Protein AF-A0A9Q1ACT8-F1 (afdb_monomer)

Mean predicted aligned error: 9.61 Å

Organism: Salix purpurea (NCBI:txid77065)

Solvent-accessible surface area (backbone atoms only — not comparable to full-atom values): 14041 Å² total; per-residue (Å²): 112,49,64,46,59,92,48,24,38,39,34,33,48,50,16,24,53,51,47,36,39,78,68,68,36,36,50,75,64,57,45,53,49,48,68,73,66,44,84,37,56,53,97,71,71,53,73,69,36,51,49,50,54,50,45,39,54,74,71,48,47,59,91,54,23,50,77,31,62,88,46,71,52,65,54,96,80,59,81,87,62,88,78,74,58,68,50,83,54,93,94,50,99,63,76,52,73,57,72,78,81,78,77,64,69,50,53,64,62,54,47,37,58,48,62,58,32,71,68,50,22,56,76,69,68,43,69,81,85,60,66,96,66,80,64,60,96,62,56,68,69,57,59,78,66,65,81,90,74,78,60,53,51,60,67,58,54,52,53,41,49,75,71,67,42,76,43,39,42,33,22,45,69,49,25,58,73,46,14,45,51,8,54,55,50,40,58,55,74,68,69,63,58,71,68,37,74,77,42,73,45,71,59,98,85,46,74,29,42,32,36,29,36,41,105,33,43,40,39,41,38,42,74,78,76,87,74,89,72,84,73,78,74,83,120

Foldseek 3Di:
DAELDDFAQQLQQLLLLVLCVVVQQDDPVLSVQLVVQFPSLDPDTPPSNVVSVVCSVVPRNPQADQQFRPDGADDPPPPDDQPQDFDDDVPDPDGDRDRPPDDDNCVQVVVQVQCQDPVNCVVVVHCPVPDVDGDHLDDPVCLVPPDDDDNGCLVVVVVCVVVVAADEYEYACRRSNRHPSSVVRSVVVNVFAFPADWDWDDDPRDTWIWTHGPPRYIYTYDPDDDPDPPPPDSD

Nearest PDB structures (foldseek):
  1bcs-assembly1_B  TM=9.634E-01  e=1.748E-13  Triticum aestivum
  1gxs-assembly1_D  TM=9.275E-01  e=1.037E-11  Sorghum bicolor
  4mws-assembly1_B  TM=7.700E-01  e=1.099E-10  Homo sapiens
  4ci9-assembly1_A-2  TM=7.605E-01  e=1.418E-10  Homo sapiens
  7kdv-assembly1_B  TM=7.314E-01  e=1.611E-10  Mus musculus

Secondary structure (DSSP, 8-state):
-EES---BHHHHHHHHHHHHHHTTSS-HHHHHHHHHH--SSSSS--HHHHHHHHHIIIIIS-S--TT-TTSPP--TT-SS------B--TT-SS-B-----S--TTHHHHHHHHHT-HHHHHHTT--TT--SS---SS-HHHHHH-----SBSHHHHHHHHHTT--EEEEEETT-SSS-HHHHHHHHHTT-PPEEEEEEEEEETTEEEEEEEESTTEEEEEE-------------

InterPro domains:
  IPR001563 Peptidase S10, serine carboxypeptidase [PF00450] (1-216)
  IPR001563 Peptidase S10, serine carboxypeptidase [PTHR11802] (1-205)
  IPR029058 Alpha/Beta hydrolase fold [G3DSA:3.40.50.1820] (1-86)
  IPR029058 Alpha/Beta hydrolase fold [SSF53474] (1-215)

Radius of gyration: 20.41 Å; Cα contacts (8 Å, |Δi|>4): 299; chains: 1; bounding box: 49×51×54 Å

pLDDT: mean 79.64, std 19.56, range [28.95, 98.44]

Structure (mmCIF, N/CA/C/O backbone):
data_AF-A0A9Q1ACT8-F1
#
_entry.id   AF-A0A9Q1ACT8-F1
#
loop_
_atom_site.group_PDB
_atom_site.id
_atom_site.type_symbol
_atom_site.label_atom_id
_atom_site.label_alt_id
_atom_site.label_comp_id
_atom_site.label_asym_id
_atom_site.label_entity_id
_atom_site.label_seq_id
_atom_site.pdbx_PDB_ins_code
_atom_site.Cartn_x
_atom_site.Cartn_y
_atom_site.Cartn_z
_atom_site.occupancy
_atom_site.B_iso_or_equiv
_atom_site.auth_seq_id
_atom_site.auth_comp_id
_atom_site.auth_asym_id
_atom_site.auth_atom_id
_atom_site.pdbx_PDB_model_num
ATOM 1 N N . MET A 1 1 ? -11.425 -2.885 -10.092 1.00 85.62 1 MET A N 1
ATOM 2 C CA . MET A 1 1 ? -10.909 -3.718 -8.983 1.00 85.62 1 MET A CA 1
ATOM 3 C C . MET A 1 1 ? -9.613 -3.089 -8.514 1.00 85.62 1 MET A C 1
ATOM 5 O O . MET A 1 1 ? -8.920 -2.547 -9.366 1.00 85.62 1 MET A O 1
ATOM 9 N N . VAL A 1 2 ? -9.302 -3.155 -7.226 1.00 89.31 2 VAL A N 1
ATOM 10 C CA . VAL A 1 2 ? -8.127 -2.519 -6.604 1.00 89.31 2 VAL A CA 1
ATOM 11 C C . VAL A 1 2 ? -7.566 -3.446 -5.530 1.00 89.31 2 VAL A C 1
ATOM 13 O O . VAL A 1 2 ? -8.344 -4.081 -4.818 1.00 89.31 2 VAL A O 1
ATOM 16 N N . GLY A 1 3 ? -6.241 -3.565 -5.473 1.00 87.44 3 GLY A N 1
ATOM 17 C CA . GLY A 1 3 ? -5.525 -4.499 -4.607 1.00 87.44 3 GLY A CA 1
ATOM 18 C C . GLY A 1 3 ? -4.460 -3.772 -3.803 1.00 87.44 3 GLY A C 1
ATOM 19 O O . GLY A 1 3 ? -3.695 -3.057 -4.431 1.00 87.44 3 GLY A O 1
ATOM 20 N N . ASN A 1 4 ? -4.425 -3.943 -2.476 1.00 85.56 4 ASN A N 1
ATOM 21 C CA . ASN A 1 4 ? -3.427 -3.316 -1.587 1.00 85.56 4 ASN A CA 1
ATOM 22 C C . ASN A 1 4 ? -3.254 -1.803 -1.839 1.00 85.56 4 ASN A C 1
ATOM 24 O O . ASN A 1 4 ? -2.151 -1.281 -1.811 1.00 85.56 4 ASN A O 1
ATOM 28 N N . ALA A 1 5 ? -4.356 -1.106 -2.129 1.00 88.00 5 ALA A N 1
ATOM 29 C CA . ALA A 1 5 ? -4.314 0.285 -2.563 1.00 88.00 5 ALA A CA 1
ATOM 30 C C . ALA A 1 5 ? -4.472 1.254 -1.386 1.00 88.00 5 ALA A C 1
ATOM 32 O O . ALA A 1 5 ? -5.375 1.078 -0.556 1.00 88.00 5 ALA A O 1
ATOM 33 N N . VAL A 1 6 ? -3.666 2.318 -1.384 1.00 91.12 6 VAL A N 1
ATOM 34 C CA . VAL A 1 6 ? -3.879 3.494 -0.528 1.00 91.12 6 VAL A CA 1
ATOM 35 C C . VAL A 1 6 ? -5.267 4.072 -0.829 1.00 91.12 6 VAL A C 1
ATOM 37 O O . VAL A 1 6 ? -5.652 4.284 -1.979 1.00 91.12 6 VAL A O 1
ATOM 40 N N . THR A 1 7 ? -6.070 4.235 0.215 1.00 91.44 7 THR A N 1
ATOM 41 C CA . THR A 1 7 ? -7.491 4.584 0.177 1.00 91.44 7 THR A CA 1
ATOM 42 C C . THR A 1 7 ? -7.813 5.823 1.018 1.00 91.44 7 THR A C 1
ATOM 44 O O . THR A 1 7 ? -8.657 6.630 0.623 1.00 91.44 7 THR A O 1
ATOM 47 N N . ASP A 1 8 ? -7.204 5.955 2.193 1.00 93.88 8 ASP A N 1
ATOM 48 C CA . ASP A 1 8 ? -7.423 7.047 3.139 1.00 93.88 8 ASP A CA 1
ATOM 49 C C . ASP A 1 8 ? -6.220 7.175 4.073 1.00 93.88 8 ASP A C 1
ATOM 51 O O . ASP A 1 8 ? -5.938 6.252 4.835 1.00 93.88 8 ASP A O 1
ATOM 55 N N . ASN A 1 9 ? -5.555 8.331 4.062 1.00 91.25 9 ASN A N 1
ATOM 56 C CA . ASN A 1 9 ? -4.296 8.530 4.784 1.00 91.25 9 ASN A CA 1
ATOM 57 C C . ASN A 1 9 ? -4.391 8.115 6.257 1.00 91.25 9 ASN A C 1
ATOM 59 O O . ASN A 1 9 ? -3.535 7.386 6.752 1.00 91.25 9 ASN A O 1
ATOM 63 N N . TYR A 1 10 ? -5.451 8.533 6.956 1.00 95.12 10 TYR A N 1
ATOM 64 C CA . TYR A 1 10 ? -5.579 8.270 8.387 1.00 95.12 10 TYR A CA 1
ATOM 65 C C . TYR A 1 10 ? -5.715 6.781 8.679 1.00 95.12 10 TYR A C 1
ATOM 67 O O . TYR A 1 10 ? -5.013 6.234 9.532 1.00 95.12 10 TYR A O 1
ATOM 75 N N . TYR A 1 11 ? -6.639 6.121 7.986 1.00 95.88 11 TYR A N 1
ATOM 76 C CA . TYR A 1 11 ? -6.919 4.711 8.229 1.00 95.88 11 TYR A CA 1
ATOM 77 C C . TYR A 1 11 ? -5.832 3.798 7.685 1.00 95.88 11 TYR A C 1
ATOM 79 O O . TYR A 1 11 ? -5.592 2.746 8.283 1.00 95.88 11 TYR A O 1
ATOM 87 N N . ASP A 1 12 ? -5.159 4.212 6.616 1.00 92.56 12 ASP A N 1
ATOM 88 C CA . ASP A 1 12 ? -4.058 3.457 6.055 1.00 92.56 12 ASP A CA 1
ATOM 89 C C . ASP A 1 12 ? -2.843 3.522 6.972 1.00 92.56 12 ASP A C 1
ATOM 91 O O . ASP A 1 12 ? -2.386 2.476 7.423 1.00 92.56 12 ASP A O 1
ATOM 95 N N . ASN A 1 13 ? -2.410 4.715 7.387 1.00 93.50 13 ASN A N 1
ATOM 96 C CA . ASN A 1 13 ? -1.279 4.867 8.304 1.00 93.50 13 ASN A CA 1
ATOM 97 C C . ASN A 1 13 ? -1.527 4.187 9.662 1.00 93.50 13 ASN A C 1
ATOM 99 O O . ASN A 1 13 ? -0.676 3.440 10.159 1.00 93.50 13 ASN A O 1
ATOM 103 N N . LEU A 1 14 ? -2.719 4.371 10.244 1.00 96.19 14 LEU A N 1
ATOM 104 C CA . LEU A 1 14 ? -3.109 3.690 11.482 1.00 96.19 14 LEU A CA 1
ATOM 105 C C . LEU A 1 14 ? -3.127 2.166 11.300 1.00 96.19 14 LEU A C 1
ATOM 107 O O . LEU A 1 14 ? -2.665 1.415 12.166 1.00 96.19 14 LEU A O 1
ATOM 111 N N . GLY A 1 15 ? -3.684 1.698 10.182 1.00 95.81 15 GLY A N 1
ATOM 112 C CA . GLY A 1 15 ? -3.740 0.288 9.826 1.00 95.81 15 GLY A CA 1
ATOM 113 C C . GLY A 1 15 ? -2.351 -0.320 9.673 1.00 95.81 15 GLY A C 1
ATOM 114 O O . GLY A 1 15 ? -2.117 -1.408 10.203 1.00 95.81 15 GLY A O 1
ATOM 115 N N . THR A 1 16 ? -1.435 0.397 9.029 1.00 95.44 16 THR A N 1
ATOM 116 C CA . THR A 1 16 ? -0.039 0.014 8.811 1.00 95.44 16 THR A CA 1
ATOM 117 C C . THR A 1 16 ? 0.710 -0.169 10.123 1.00 95.44 16 THR A C 1
ATOM 119 O O . THR A 1 16 ? 1.193 -1.265 10.407 1.00 95.44 16 THR A O 1
ATOM 122 N N . VAL A 1 17 ? 0.691 0.831 11.006 1.00 96.50 17 VAL A N 1
ATOM 123 C CA . VAL A 1 17 ? 1.351 0.739 12.320 1.00 96.50 17 VAL A CA 1
ATOM 124 C C . VAL A 1 17 ? 0.735 -0.368 13.191 1.00 96.50 17 VAL A C 1
ATOM 126 O O . VAL A 1 17 ? 1.449 -1.105 13.875 1.00 96.50 17 VAL A O 1
ATOM 129 N N . THR A 1 18 ? -0.589 -0.558 13.122 1.00 97.94 18 THR A N 1
ATOM 130 C CA . THR A 1 18 ? -1.276 -1.670 13.808 1.00 97.94 18 THR A CA 1
ATOM 131 C C . THR A 1 18 ? -0.840 -3.034 13.262 1.00 97.94 18 THR A C 1
ATOM 133 O O . THR A 1 18 ? -0.679 -3.994 14.022 1.00 97.94 18 THR A O 1
ATOM 136 N N . TYR A 1 19 ? -0.653 -3.145 11.947 1.00 96.94 19 TYR A N 1
ATOM 137 C CA . TYR A 1 19 ? -0.202 -4.377 11.309 1.00 96.94 19 TYR A CA 1
ATOM 138 C C . TYR A 1 19 ? 1.215 -4.732 11.746 1.00 96.94 19 TYR A C 1
ATOM 140 O O . TYR A 1 19 ? 1.428 -5.853 12.208 1.00 96.94 19 TYR A O 1
ATOM 148 N N . TRP A 1 20 ? 2.143 -3.772 11.687 1.00 97.31 20 TRP A N 1
ATOM 149 C CA . TRP A 1 20 ? 3.526 -3.964 12.122 1.00 97.31 20 TRP A CA 1
ATOM 150 C C . TRP A 1 20 ? 3.595 -4.485 13.558 1.00 97.31 20 TRP A C 1
ATOM 152 O O . TRP A 1 20 ? 4.294 -5.458 13.836 1.00 97.31 20 TRP A O 1
ATOM 162 N N . TRP A 1 21 ? 2.813 -3.892 14.464 1.00 97.88 21 TRP A N 1
ATOM 163 C CA . TRP A 1 21 ? 2.751 -4.330 15.857 1.00 97.88 21 TRP A CA 1
ATOM 164 C C . TRP A 1 21 ? 2.166 -5.740 16.000 1.00 97.88 21 TRP A C 1
ATOM 166 O O . TRP A 1 21 ? 2.774 -6.612 16.619 1.00 97.88 21 TRP A O 1
ATOM 176 N N . SER A 1 22 ? 1.011 -6.002 15.382 1.00 96.88 22 SER A N 1
ATOM 177 C CA . SER A 1 22 ? 0.347 -7.313 15.474 1.00 96.88 22 SER A CA 1
ATOM 178 C C . SER A 1 22 ? 1.139 -8.464 14.837 1.00 96.88 22 SER A C 1
ATOM 180 O O . SER A 1 22 ? 0.925 -9.617 15.209 1.00 96.88 22 SER A O 1
ATOM 182 N N . HIS A 1 23 ? 2.078 -8.160 13.935 1.00 95.12 23 HIS A N 1
ATOM 183 C CA . HIS A 1 23 ? 2.984 -9.126 13.305 1.00 95.12 23 HIS A CA 1
ATOM 184 C C . HIS A 1 23 ? 4.388 -9.129 13.926 1.00 95.12 23 HIS A C 1
ATOM 186 O O . HIS A 1 23 ? 5.303 -9.727 13.364 1.00 95.12 23 HIS A O 1
ATOM 192 N N . ALA A 1 24 ? 4.551 -8.506 15.100 1.00 95.62 24 ALA A N 1
ATOM 193 C CA . ALA A 1 24 ? 5.801 -8.455 15.859 1.00 95.62 24 ALA A CA 1
ATOM 194 C C . ALA A 1 24 ? 6.994 -7.861 15.082 1.00 95.62 24 ALA A C 1
ATOM 196 O O . ALA A 1 24 ? 8.142 -8.208 15.349 1.00 95.62 24 ALA A O 1
ATOM 197 N N . MET A 1 25 ? 6.723 -6.960 14.133 1.00 95.25 25 MET A N 1
ATOM 198 C CA . MET A 1 25 ? 7.751 -6.195 13.418 1.00 95.25 25 MET A CA 1
ATOM 199 C C . MET A 1 25 ? 8.229 -4.989 14.229 1.00 95.25 25 MET A C 1
ATOM 201 O O . MET A 1 25 ? 9.347 -4.527 14.030 1.00 95.25 25 MET A O 1
ATOM 205 N N . ILE A 1 26 ? 7.382 -4.491 15.136 1.00 97.50 26 ILE A N 1
ATOM 206 C CA . ILE A 1 26 ? 7.718 -3.408 16.063 1.00 97.50 26 ILE A CA 1
ATOM 207 C C . ILE A 1 26 ? 7.352 -3.764 17.499 1.00 97.50 26 ILE A C 1
ATOM 209 O O . ILE A 1 26 ? 6.440 -4.554 17.759 1.00 97.50 26 ILE A O 1
ATOM 213 N N . SER A 1 27 ? 8.053 -3.148 18.445 1.00 97.88 27 SER A N 1
ATOM 214 C CA . SER A 1 27 ? 7.818 -3.327 19.872 1.00 97.88 27 SER A CA 1
ATOM 215 C C . SER A 1 27 ? 6.557 -2.598 20.353 1.00 97.88 27 SER A C 1
ATOM 217 O O . SER A 1 27 ? 6.138 -1.583 19.795 1.00 97.88 27 SER A O 1
ATOM 219 N N . ASP A 1 28 ? 5.983 -3.061 21.470 1.00 98.44 28 ASP A N 1
ATOM 220 C CA . ASP A 1 28 ? 4.887 -2.368 22.169 1.00 98.44 28 ASP A CA 1
ATOM 221 C C . ASP A 1 28 ? 5.214 -0.899 22.473 1.00 98.44 28 ASP A C 1
ATOM 223 O O . ASP A 1 28 ? 4.328 -0.042 22.491 1.00 98.44 28 ASP A O 1
ATOM 227 N N . LYS A 1 29 ? 6.488 -0.615 22.769 1.00 98.38 29 LYS A N 1
ATOM 228 C CA . LYS A 1 29 ? 6.962 0.735 23.064 1.00 98.38 29 LYS A CA 1
ATOM 229 C C . LYS A 1 29 ? 6.852 1.606 21.815 1.00 98.38 29 LYS A C 1
ATOM 231 O O . LYS A 1 29 ? 6.195 2.642 21.877 1.00 98.38 29 LYS A O 1
ATOM 236 N N . THR A 1 30 ? 7.435 1.159 20.707 1.00 98.00 30 THR A N 1
ATOM 237 C CA . THR A 1 30 ? 7.427 1.877 19.427 1.00 98.00 30 THR A CA 1
ATOM 238 C C . THR A 1 30 ? 6.005 2.074 18.916 1.00 98.00 30 THR A C 1
ATOM 240 O O . THR A 1 30 ? 5.634 3.192 18.567 1.00 98.00 30 THR A O 1
ATOM 243 N N . TYR A 1 31 ? 5.159 1.043 18.999 1.00 98.19 31 TYR A N 1
ATOM 244 C CA . TYR A 1 31 ? 3.737 1.149 18.667 1.00 98.19 31 TYR A CA 1
ATOM 245 C C . TYR A 1 31 ? 3.030 2.244 19.479 1.00 98.19 31 TYR A C 1
ATOM 247 O O . TYR A 1 31 ? 2.389 3.122 18.908 1.00 98.19 31 TYR A O 1
ATOM 255 N N . ARG A 1 32 ? 3.179 2.256 20.812 1.00 98.31 32 ARG A N 1
ATOM 256 C CA . ARG A 1 32 ? 2.561 3.294 21.659 1.00 98.31 32 ARG A CA 1
ATOM 257 C C . ARG A 1 32 ? 3.084 4.694 21.349 1.00 98.31 32 ARG A C 1
ATOM 259 O O . ARG A 1 32 ? 2.307 5.639 21.420 1.00 98.31 32 ARG A O 1
ATOM 266 N N . GLN A 1 33 ? 4.372 4.837 21.037 1.00 97.94 33 GLN A N 1
ATOM 267 C CA . GLN A 1 33 ? 4.942 6.128 20.648 1.00 97.94 33 GLN A CA 1
ATOM 268 C C . GLN A 1 33 ? 4.330 6.618 19.333 1.00 97.94 33 GLN A C 1
ATOM 270 O O . GLN A 1 33 ? 3.816 7.728 19.298 1.00 97.94 33 GLN A O 1
ATOM 275 N N . LEU A 1 34 ? 4.274 5.771 18.301 1.00 96.88 34 LEU A N 1
ATOM 276 C CA . LEU A 1 34 ? 3.651 6.114 17.018 1.00 96.88 34 LEU A CA 1
ATOM 277 C C . LEU A 1 34 ? 2.184 6.531 17.189 1.00 96.88 34 LEU A C 1
ATOM 279 O O . LEU A 1 34 ? 1.788 7.586 16.708 1.00 96.88 34 LEU A O 1
ATOM 283 N N . ILE A 1 35 ? 1.392 5.753 17.936 1.00 97.44 35 ILE A N 1
ATOM 284 C CA . ILE A 1 35 ? -0.032 6.051 18.172 1.00 97.44 35 ILE A CA 1
ATOM 285 C C . ILE A 1 35 ? -0.248 7.380 18.914 1.00 97.44 35 ILE A C 1
ATOM 287 O O . ILE A 1 35 ? -1.259 8.040 18.689 1.00 97.44 35 ILE A O 1
ATOM 291 N N . ASN A 1 36 ? 0.667 7.769 19.804 1.00 97.00 36 ASN A N 1
ATOM 292 C CA . ASN A 1 36 ? 0.523 8.985 20.608 1.00 97.00 36 ASN A CA 1
ATOM 293 C C . ASN A 1 36 ? 1.118 10.236 19.942 1.00 97.00 36 ASN A C 1
ATOM 295 O O . ASN A 1 36 ? 0.698 11.343 20.275 1.00 97.00 36 ASN A O 1
ATOM 299 N N . THR A 1 37 ? 2.103 10.071 19.058 1.00 96.00 37 THR A N 1
ATOM 300 C CA . THR A 1 37 ? 2.860 11.181 18.459 1.00 96.00 37 THR A CA 1
ATOM 301 C C . THR A 1 37 ? 2.359 11.554 17.060 1.00 96.00 37 THR A C 1
ATOM 303 O O . THR A 1 37 ? 2.391 12.732 16.706 1.00 96.00 37 THR A O 1
ATOM 306 N N . CYS A 1 38 ? 1.899 10.589 16.261 1.00 93.75 38 CYS A N 1
ATOM 307 C CA . CYS A 1 38 ? 1.529 10.806 14.859 1.00 93.75 38 CYS A CA 1
ATOM 308 C C . CYS A 1 38 ? 0.051 11.219 14.688 1.00 93.75 38 CYS A C 1
ATOM 310 O O . CYS A 1 38 ? -0.829 10.698 15.375 1.00 93.75 38 CYS A O 1
ATOM 312 N N . ASP A 1 39 ? -0.240 12.133 13.749 1.00 92.38 39 ASP A N 1
ATOM 313 C CA . ASP A 1 39 ? -1.616 12.555 13.402 1.00 92.38 39 ASP A CA 1
ATOM 314 C C . ASP A 1 39 ? -2.271 11.528 12.456 1.00 92.38 39 ASP A C 1
ATOM 316 O O . ASP A 1 39 ? -3.482 11.299 12.494 1.00 92.38 39 ASP A O 1
ATOM 320 N N . PHE A 1 40 ? -1.457 10.873 11.621 1.00 92.31 40 PHE A N 1
ATOM 321 C CA . PHE A 1 40 ? -1.817 9.910 10.573 1.00 92.31 40 PHE A CA 1
ATOM 322 C C . PHE A 1 40 ? -2.634 10.496 9.414 1.00 92.31 40 PHE A C 1
ATOM 324 O O . PHE A 1 40 ? -2.754 9.867 8.367 1.00 92.31 40 PHE A O 1
ATOM 331 N N . ARG A 1 41 ? -3.209 11.695 9.560 1.00 88.56 41 ARG A N 1
ATOM 332 C CA . ARG A 1 41 ? -4.043 12.343 8.533 1.00 88.56 41 ARG A CA 1
ATOM 333 C C . ARG A 1 41 ? -3.236 12.993 7.416 1.00 88.56 41 ARG A C 1
ATOM 335 O O . ARG A 1 41 ? -3.800 13.304 6.366 1.00 88.56 41 ARG A O 1
ATOM 342 N N . ARG A 1 42 ? -1.960 13.291 7.659 1.00 78.19 42 ARG A N 1
ATOM 343 C CA . ARG A 1 42 ? -1.141 14.103 6.758 1.00 78.19 42 ARG A CA 1
ATOM 344 C C . ARG A 1 42 ? -0.289 13.202 5.881 1.00 78.19 42 ARG A C 1
ATOM 346 O O . ARG A 1 42 ? 0.095 12.115 6.282 1.00 78.19 42 ARG A O 1
ATOM 353 N N . GLN A 1 43 ? 0.015 13.686 4.681 1.00 69.19 43 GLN A N 1
ATOM 354 C CA . GLN A 1 43 ? 0.997 13.032 3.815 1.00 69.19 43 GLN A CA 1
ATOM 355 C C . GLN A 1 43 ? 2.414 13.160 4.391 1.00 69.19 43 GLN A C 1
ATOM 357 O O . GLN A 1 43 ? 3.220 12.251 4.263 1.00 69.19 43 GLN A O 1
ATOM 362 N N . LYS A 1 44 ? 2.705 14.303 5.023 1.00 75.88 44 LYS A N 1
ATOM 363 C CA . LYS A 1 44 ? 3.954 14.558 5.733 1.00 75.88 44 LYS A CA 1
ATOM 364 C C . LYS A 1 44 ? 3.654 14.760 7.210 1.00 75.88 44 LYS A C 1
ATOM 366 O O . LYS A 1 44 ? 2.919 15.692 7.563 1.00 75.88 44 LYS A O 1
ATOM 371 N N . GLU A 1 45 ? 4.210 13.901 8.050 1.00 83.75 45 GLU A N 1
ATOM 372 C CA . GLU A 1 45 ? 4.027 13.978 9.493 1.00 83.75 45 GLU A CA 1
ATOM 373 C C . GLU A 1 45 ? 5.017 14.966 10.135 1.00 83.75 45 GLU A C 1
ATOM 375 O O . GLU A 1 45 ? 5.790 15.658 9.464 1.00 83.75 45 GLU A O 1
ATOM 380 N N . SER A 1 46 ? 4.930 15.115 11.458 1.00 89.12 46 SER A N 1
ATOM 381 C CA . SER A 1 46 ? 5.921 15.878 12.218 1.00 89.12 46 SER A CA 1
ATOM 382 C C . SER A 1 46 ? 7.290 15.197 12.154 1.00 89.12 46 SER A C 1
ATOM 384 O O . SER A 1 46 ? 7.369 13.972 12.107 1.00 89.12 46 SER A O 1
ATOM 386 N N . ASP A 1 47 ? 8.372 15.974 12.250 1.00 91.44 47 ASP A N 1
ATOM 387 C CA . ASP A 1 47 ? 9.735 15.420 12.280 1.00 91.44 47 ASP A CA 1
ATOM 388 C C . ASP A 1 47 ? 9.910 14.373 13.401 1.00 91.44 47 ASP A C 1
ATOM 390 O O . ASP A 1 47 ? 10.649 13.401 13.252 1.00 91.44 47 ASP A O 1
ATOM 394 N N . GLU A 1 48 ? 9.189 14.536 14.517 1.00 93.31 48 GLU A N 1
ATOM 395 C CA . GLU A 1 48 ? 9.170 13.565 15.613 1.00 93.31 48 GLU A CA 1
ATOM 396 C C . GLU A 1 48 ? 8.529 12.236 15.184 1.00 93.31 48 GLU A C 1
ATOM 398 O O . GLU A 1 48 ? 9.109 11.175 15.410 1.00 93.31 48 GLU A O 1
ATOM 403 N N . CYS A 1 49 ? 7.371 12.273 14.523 1.00 92.38 49 CYS A N 1
ATOM 404 C CA . CYS A 1 49 ? 6.713 11.075 14.009 1.00 92.38 49 CYS A CA 1
ATOM 405 C C . CYS A 1 49 ? 7.547 10.392 12.910 1.00 92.38 49 CYS A C 1
ATOM 407 O O . CYS A 1 49 ? 7.759 9.181 12.964 1.00 92.38 49 CYS A O 1
ATOM 409 N N . GLU A 1 50 ? 8.110 11.160 11.973 1.00 89.50 50 GLU A N 1
ATOM 410 C CA . GLU A 1 50 ? 9.003 1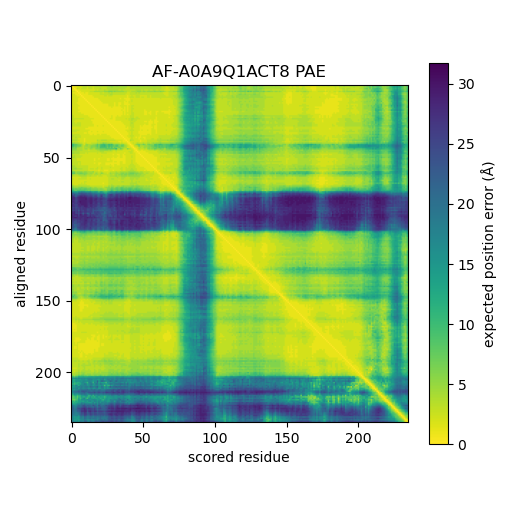0.639 10.926 1.00 89.50 50 GLU A CA 1
ATOM 411 C C . GLU A 1 50 ? 10.242 9.950 11.524 1.00 89.50 50 GLU A C 1
ATOM 413 O O . GLU A 1 50 ? 10.687 8.901 11.048 1.00 89.50 50 GLU A O 1
ATOM 418 N N . SER A 1 51 ? 10.774 10.480 12.632 1.00 93.31 51 SER A N 1
ATOM 419 C CA . SER A 1 51 ? 11.884 9.849 13.354 1.00 93.31 51 SER A CA 1
ATOM 420 C C . SER A 1 51 ? 11.501 8.507 13.988 1.00 93.31 51 SER A C 1
ATOM 422 O O . SER A 1 51 ? 12.323 7.591 14.022 1.00 93.31 51 SER A O 1
ATOM 424 N N . LEU A 1 52 ? 10.251 8.354 14.442 1.00 94.31 52 LEU A N 1
ATOM 425 C CA . LEU A 1 52 ? 9.732 7.092 14.975 1.00 94.31 52 LEU A CA 1
ATOM 426 C C . LEU A 1 52 ? 9.512 6.062 13.865 1.00 94.31 52 LEU A C 1
ATOM 428 O O . LEU A 1 52 ? 9.854 4.896 14.054 1.00 94.31 52 LEU A O 1
ATOM 432 N N . TYR A 1 53 ? 8.993 6.485 12.708 1.00 91.12 53 TYR A N 1
ATOM 433 C CA . TYR A 1 53 ? 8.895 5.634 11.519 1.00 91.12 53 TYR A CA 1
ATOM 434 C C . TYR A 1 53 ? 10.273 5.137 11.078 1.00 91.12 53 TYR A C 1
ATOM 436 O O . TYR A 1 53 ? 10.463 3.939 10.866 1.00 91.12 53 TYR A O 1
ATOM 444 N N . SER A 1 54 ? 11.250 6.044 11.025 1.00 92.19 54 SER A N 1
ATOM 445 C CA . SER A 1 54 ? 12.636 5.716 10.681 1.00 92.19 54 SER A CA 1
ATOM 446 C C . SER A 1 54 ? 13.242 4.745 11.698 1.00 92.19 54 SER A C 1
ATOM 448 O O . SER A 1 54 ? 13.814 3.729 11.320 1.00 92.19 54 SER A O 1
ATOM 450 N N . TYR A 1 55 ? 13.040 4.982 12.999 1.00 93.69 55 TYR A N 1
ATOM 451 C CA . TYR A 1 55 ? 13.483 4.065 14.051 1.00 93.69 55 TYR A CA 1
ATOM 452 C C . TYR A 1 55 ? 12.871 2.666 13.901 1.00 93.69 55 TYR A C 1
ATOM 454 O O . TYR A 1 55 ? 13.595 1.674 13.980 1.00 93.69 55 TYR A O 1
ATOM 462 N N . ALA A 1 56 ? 11.561 2.574 13.659 1.00 93.19 56 ALA A N 1
ATOM 463 C CA . ALA A 1 56 ? 10.877 1.301 13.457 1.00 93.19 56 ALA A CA 1
ATO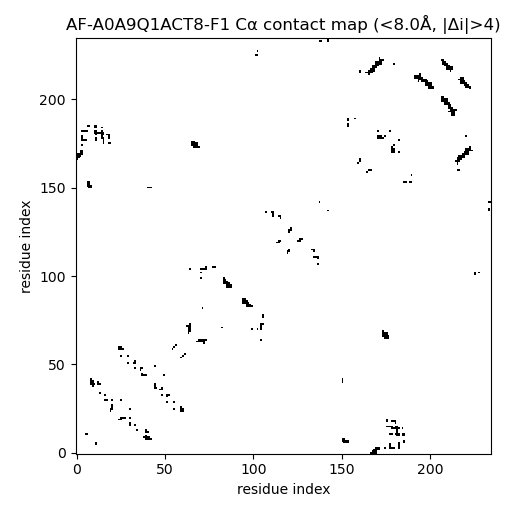M 464 C C . ALA A 1 56 ? 11.487 0.511 12.287 1.00 93.19 56 ALA A C 1
ATOM 466 O O . ALA A 1 56 ? 11.859 -0.653 12.452 1.00 93.19 56 ALA A O 1
ATOM 467 N N . MET A 1 57 ? 11.646 1.162 11.131 1.00 87.00 57 MET A N 1
ATOM 468 C CA . MET A 1 57 ? 12.182 0.534 9.921 1.00 87.00 57 MET A CA 1
ATOM 469 C C . MET A 1 57 ? 13.662 0.159 10.060 1.00 87.00 57 MET A C 1
ATOM 471 O O . MET A 1 57 ? 14.048 -0.959 9.724 1.00 87.00 57 MET A O 1
ATOM 475 N N . ASP A 1 58 ? 14.488 1.056 10.600 1.00 88.62 58 ASP A N 1
ATOM 476 C CA . ASP A 1 58 ? 15.940 0.868 10.632 1.00 88.62 58 ASP A CA 1
ATOM 477 C C . ASP A 1 58 ? 16.405 -0.031 11.784 1.00 88.62 58 ASP A C 1
ATOM 479 O O . ASP A 1 58 ? 17.444 -0.686 11.674 1.00 88.62 58 ASP A O 1
ATOM 483 N N . GLN A 1 59 ? 15.685 -0.036 12.912 1.00 93.75 59 GLN A N 1
ATOM 484 C CA . GLN A 1 59 ? 16.136 -0.689 14.146 1.00 93.75 59 GLN A CA 1
ATOM 485 C C . GLN A 1 59 ? 15.312 -1.919 14.533 1.00 93.75 59 GLN A C 1
ATOM 487 O O . GLN A 1 59 ? 15.866 -2.825 15.157 1.00 93.75 59 GLN A O 1
ATOM 492 N N . GLU A 1 60 ? 14.018 -1.976 14.194 1.00 95.19 60 GLU A N 1
ATOM 493 C CA . GLU A 1 60 ? 13.132 -3.059 14.652 1.00 95.19 60 GLU A CA 1
ATOM 494 C C . GLU A 1 60 ? 12.754 -4.051 13.542 1.00 95.19 60 GLU A C 1
ATOM 496 O O . GLU A 1 60 ? 12.790 -5.257 13.792 1.00 95.19 60 GLU A O 1
ATOM 501 N N . PHE A 1 61 ? 12.473 -3.594 12.314 1.00 87.12 61 PHE A N 1
ATOM 502 C CA . PHE A 1 61 ? 12.035 -4.488 11.226 1.00 87.12 61 PHE A CA 1
ATOM 503 C C . PHE A 1 61 ? 13.095 -5.535 10.865 1.00 87.12 61 PHE A C 1
ATOM 505 O O . PHE A 1 61 ? 12.777 -6.687 10.570 1.00 87.12 61 PHE A O 1
ATOM 512 N N . GLY A 1 62 ? 14.369 -5.140 10.862 1.00 85.00 62 GLY A N 1
ATOM 513 C CA . GLY A 1 62 ? 15.449 -5.974 10.348 1.00 85.00 62 GLY A CA 1
ATOM 514 C C . GLY A 1 62 ? 15.334 -6.220 8.837 1.00 85.00 62 GLY A C 1
ATOM 515 O O . GLY A 1 62 ? 14.790 -5.414 8.089 1.00 85.00 62 GLY A O 1
ATOM 516 N N . ASN A 1 63 ? 15.884 -7.341 8.361 1.00 84.75 63 ASN A N 1
ATOM 517 C CA . ASN A 1 63 ? 15.965 -7.645 6.928 1.00 84.75 63 ASN A CA 1
ATOM 518 C C . ASN A 1 63 ? 14.702 -8.373 6.418 1.00 84.75 63 ASN A C 1
ATOM 520 O O . ASN A 1 63 ? 14.741 -9.582 6.156 1.00 84.75 63 ASN A O 1
ATOM 524 N N . ILE A 1 64 ? 13.588 -7.641 6.337 1.00 85.31 64 ILE A N 1
ATOM 525 C CA . ILE A 1 64 ? 12.265 -8.120 5.905 1.00 85.31 64 ILE A CA 1
ATOM 526 C C . ILE A 1 64 ? 11.880 -7.468 4.567 1.00 85.31 64 ILE A C 1
ATOM 528 O O . ILE A 1 64 ? 12.094 -6.275 4.373 1.00 85.31 64 ILE A O 1
ATOM 532 N N . ASP A 1 65 ? 11.288 -8.245 3.653 1.00 84.44 65 ASP A N 1
ATOM 533 C CA . ASP A 1 65 ? 10.596 -7.700 2.478 1.00 84.44 65 ASP A CA 1
ATOM 534 C C . ASP A 1 65 ? 9.216 -7.176 2.898 1.00 84.44 65 ASP A C 1
ATOM 536 O O . ASP A 1 65 ? 8.365 -7.944 3.346 1.00 84.44 65 ASP A O 1
ATOM 540 N N . GLN A 1 66 ? 8.989 -5.870 2.761 1.00 85.94 66 GLN A N 1
ATOM 541 C CA . GLN A 1 66 ? 7.741 -5.242 3.193 1.00 85.94 66 GLN A CA 1
ATOM 542 C C . GLN A 1 66 ? 6.534 -5.650 2.335 1.00 85.94 66 GLN A C 1
ATOM 544 O O . GLN A 1 66 ? 5.412 -5.660 2.833 1.00 85.94 66 GLN A O 1
ATOM 549 N N . TYR A 1 67 ? 6.737 -6.052 1.078 1.00 83.56 67 TYR A N 1
ATOM 550 C CA . TYR A 1 67 ? 5.648 -6.525 0.216 1.00 83.56 67 TYR A CA 1
ATOM 551 C C . TYR A 1 67 ? 5.246 -7.977 0.522 1.00 83.56 67 TYR A C 1
ATOM 553 O O . TYR A 1 67 ? 4.187 -8.444 0.091 1.00 83.56 67 TYR A O 1
ATOM 561 N N . ASN A 1 68 ? 6.085 -8.710 1.264 1.00 86.75 68 ASN A N 1
ATOM 562 C CA . ASN A 1 68 ? 5.789 -10.045 1.767 1.00 86.75 68 ASN A CA 1
ATOM 563 C C . ASN A 1 68 ? 6.661 -10.382 2.983 1.00 86.75 68 ASN A 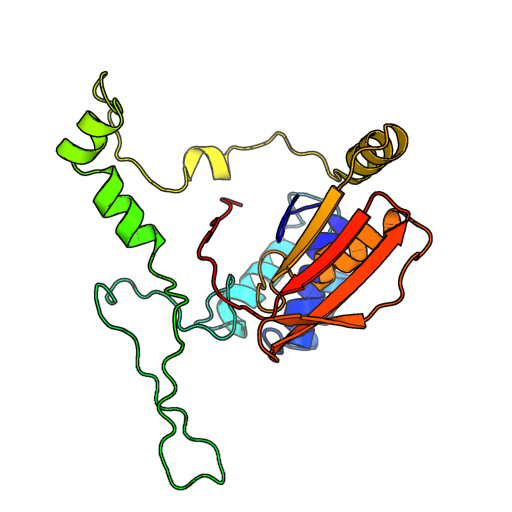C 1
ATOM 565 O O . ASN A 1 68 ? 7.770 -10.903 2.841 1.00 86.75 68 ASN A O 1
ATOM 569 N N . ILE A 1 69 ? 6.119 -10.188 4.186 1.00 86.62 69 ILE A N 1
ATOM 570 C CA . ILE A 1 69 ? 6.882 -10.318 5.440 1.00 86.62 69 ILE A CA 1
ATOM 571 C C . ILE A 1 69 ? 7.437 -11.728 5.713 1.00 86.62 69 ILE A C 1
ATOM 573 O O . ILE A 1 69 ? 8.282 -11.912 6.589 1.00 86.62 69 ILE A O 1
ATOM 577 N N . TYR A 1 70 ? 6.971 -12.743 4.979 1.00 85.06 70 TYR A N 1
ATOM 578 C CA . TYR A 1 70 ? 7.444 -14.125 5.090 1.00 85.06 70 TYR A CA 1
ATOM 579 C C . TYR A 1 70 ? 8.377 -14.547 3.948 1.00 85.06 70 TYR A C 1
ATOM 581 O O . TYR A 1 70 ? 8.932 -15.653 3.982 1.00 85.06 70 TYR A O 1
ATOM 589 N N . ALA A 1 71 ? 8.565 -13.695 2.941 1.00 81.75 71 ALA A N 1
ATOM 590 C CA . ALA A 1 71 ? 9.516 -13.926 1.870 1.00 81.75 71 ALA A CA 1
ATOM 591 C C . ALA A 1 71 ? 10.944 -13.547 2.296 1.00 81.75 71 ALA A C 1
ATOM 593 O O . ALA A 1 71 ? 11.153 -12.693 3.160 1.00 81.75 71 ALA A O 1
ATOM 594 N N . PRO A 1 72 ? 11.971 -14.182 1.705 1.00 81.69 72 PRO A N 1
ATOM 595 C CA . PRO A 1 72 ? 13.314 -13.632 1.774 1.00 81.69 72 PRO A CA 1
ATOM 596 C C . PRO A 1 72 ? 13.340 -12.257 1.080 1.00 81.69 72 PRO A C 1
ATOM 598 O O . PRO A 1 72 ? 12.660 -12.095 0.073 1.00 81.69 72 PRO A O 1
ATOM 601 N N . PRO A 1 73 ? 14.144 -11.299 1.563 1.00 80.06 73 PRO A N 1
ATOM 602 C CA . PRO A 1 73 ? 14.387 -10.044 0.859 1.00 80.06 73 PRO A CA 1
ATOM 603 C C . PRO A 1 73 ? 15.272 -10.265 -0.372 1.00 80.06 73 PRO A C 1
ATOM 605 O O . PRO A 1 73 ? 16.040 -11.231 -0.433 1.00 80.06 73 PRO A O 1
ATOM 608 N N . CYS A 1 74 ? 15.193 -9.349 -1.339 1.00 78.62 74 CYS A N 1
ATOM 609 C CA . CYS A 1 74 ? 16.107 -9.330 -2.476 1.00 78.62 74 CYS A CA 1
ATOM 610 C C . CYS A 1 74 ? 17.419 -8.629 -2.096 1.00 78.62 74 CYS A C 1
ATOM 612 O O . CYS A 1 74 ? 17.452 -7.407 -1.963 1.00 78.62 74 CYS A O 1
ATOM 614 N N . ASN A 1 75 ? 18.522 -9.371 -1.959 1.00 74.38 75 ASN A N 1
ATOM 615 C CA . ASN A 1 75 ? 19.837 -8.750 -1.785 1.00 74.38 75 ASN A CA 1
ATOM 616 C C . ASN A 1 75 ? 20.488 -8.441 -3.142 1.00 74.38 75 ASN A C 1
ATOM 618 O O . ASN A 1 75 ? 20.338 -9.179 -4.116 1.00 74.38 75 ASN A O 1
ATOM 622 N N . ASN A 1 76 ? 21.318 -7.395 -3.192 1.00 57.47 76 ASN A N 1
ATOM 623 C CA . ASN A 1 76 ? 22.027 -6.968 -4.409 1.00 57.47 76 ASN A CA 1
ATOM 624 C C . ASN A 1 76 ? 22.881 -8.077 -5.067 1.00 57.47 76 ASN A C 1
ATOM 626 O O . ASN A 1 76 ? 23.065 -8.065 -6.290 1.00 57.47 76 ASN A O 1
ATOM 630 N N . SER A 1 77 ? 23.348 -9.054 -4.281 1.00 54.62 77 SER A N 1
ATOM 631 C CA . SER A 1 77 ? 24.099 -10.239 -4.720 1.00 54.62 77 SER A CA 1
ATOM 632 C C . SER A 1 77 ? 23.240 -11.357 -5.318 1.00 54.62 77 SER A C 1
ATOM 634 O O . SER A 1 77 ? 23.772 -12.222 -6.009 1.00 54.62 77 SER A O 1
ATOM 636 N N . ASP A 1 78 ? 21.925 -11.344 -5.103 1.00 55.94 78 ASP A N 1
ATOM 637 C CA . ASP A 1 78 ? 21.035 -12.483 -5.364 1.00 55.94 78 ASP A CA 1
ATOM 638 C C . ASP A 1 78 ? 20.487 -12.472 -6.799 1.00 55.94 78 ASP A C 1
ATOM 640 O O . ASP A 1 78 ? 19.335 -12.795 -7.088 1.00 55.94 78 ASP A O 1
ATOM 644 N N . GLY A 1 79 ? 21.354 -12.130 -7.753 1.00 47.06 79 GLY A N 1
ATOM 645 C CA . GLY A 1 79 ? 21.110 -12.473 -9.145 1.00 47.06 79 GLY A CA 1
ATOM 646 C C . GLY A 1 79 ? 21.236 -13.986 -9.312 1.00 47.06 79 GLY A C 1
ATOM 647 O O . GLY A 1 79 ? 22.352 -14.474 -9.426 1.00 47.06 79 GLY A O 1
ATOM 648 N N . SER A 1 80 ? 20.107 -14.705 -9.379 1.00 47.16 80 SER A N 1
ATOM 649 C CA . SER A 1 80 ? 19.989 -16.090 -9.885 1.00 47.16 80 SER A CA 1
ATOM 650 C C . SER A 1 80 ? 19.992 -17.269 -8.889 1.00 47.16 80 SER A C 1
ATOM 652 O O . SER A 1 80 ? 20.220 -18.405 -9.316 1.00 47.16 80 SER A O 1
ATOM 654 N N . THR A 1 81 ? 19.645 -17.109 -7.609 1.00 43.12 81 THR A N 1
ATOM 655 C CA . THR A 1 81 ? 19.478 -18.306 -6.753 1.00 43.12 81 THR A CA 1
ATOM 656 C C . THR A 1 81 ? 18.202 -18.275 -5.935 1.00 43.12 81 THR A C 1
ATOM 658 O O . THR A 1 81 ? 18.094 -17.535 -4.967 1.00 43.12 81 THR A O 1
ATOM 661 N N . SER A 1 82 ? 17.262 -19.159 -6.294 1.00 45.00 82 SER A N 1
ATOM 662 C CA . SER A 1 82 ? 16.192 -19.634 -5.413 1.00 45.00 82 SER A CA 1
ATOM 663 C C . SER A 1 82 ? 16.780 -19.901 -4.025 1.00 45.00 82 SER A C 1
ATOM 665 O O . SER A 1 82 ? 17.522 -20.868 -3.821 1.00 45.00 82 SER A O 1
ATOM 667 N N . THR A 1 83 ? 16.493 -19.021 -3.069 1.00 44.12 83 THR A N 1
ATOM 668 C CA . THR A 1 83 ? 16.981 -19.139 -1.698 1.00 44.12 83 THR A CA 1
ATOM 669 C C . THR A 1 83 ? 16.233 -20.285 -1.021 1.00 44.12 83 THR A C 1
ATOM 671 O O . THR A 1 83 ? 15.178 -20.129 -0.411 1.00 44.12 83 THR A O 1
ATOM 674 N N . ARG A 1 84 ? 16.783 -21.499 -1.133 1.00 42.91 84 ARG A N 1
ATOM 675 C CA . ARG A 1 84 ? 16.344 -22.667 -0.357 1.00 42.91 84 ARG A CA 1
ATOM 676 C C . ARG A 1 84 ? 16.714 -22.455 1.114 1.00 42.91 84 ARG A C 1
ATOM 678 O O . ARG A 1 84 ? 17.723 -22.975 1.585 1.00 42.91 84 ARG A O 1
ATOM 685 N N . ARG A 1 85 ? 15.916 -21.685 1.858 1.00 44.41 85 ARG A N 1
ATOM 686 C CA . ARG A 1 85 ? 16.085 -21.563 3.313 1.00 44.41 85 ARG A CA 1
ATOM 687 C C . ARG A 1 85 ? 15.608 -22.853 3.983 1.00 44.41 85 ARG A C 1
ATOM 689 O O . ARG A 1 85 ? 14.440 -23.220 3.902 1.00 44.41 85 ARG A O 1
ATOM 696 N N . SER A 1 86 ? 16.521 -23.568 4.641 1.00 40.03 86 SER A N 1
ATOM 697 C CA . SER A 1 86 ? 16.157 -24.700 5.496 1.00 40.03 86 SER A CA 1
ATOM 698 C C . SER A 1 86 ? 15.633 -24.173 6.830 1.00 40.03 86 SER A C 1
ATOM 700 O O . SER A 1 86 ? 16.408 -23.615 7.607 1.00 40.03 86 SER A O 1
ATOM 702 N N . ILE A 1 87 ? 14.347 -24.363 7.114 1.00 45.47 87 ILE A N 1
ATOM 703 C CA . ILE A 1 87 ? 13.766 -24.008 8.412 1.00 45.47 87 ILE A CA 1
ATOM 704 C C . ILE A 1 87 ? 14.035 -25.166 9.384 1.00 45.47 87 ILE A C 1
ATOM 706 O O . ILE A 1 87 ? 13.680 -26.314 9.105 1.00 45.47 87 ILE A O 1
ATOM 710 N N . ARG A 1 88 ? 14.683 -24.882 10.522 1.00 40.91 88 ARG A N 1
ATOM 711 C CA . ARG A 1 88 ? 14.747 -25.812 11.660 1.00 40.91 88 ARG A CA 1
ATOM 712 C C . ARG A 1 88 ? 13.589 -25.492 12.598 1.00 40.91 88 ARG A C 1
ATOM 714 O O . ARG A 1 88 ? 13.637 -24.498 13.311 1.00 40.91 88 ARG A O 1
ATOM 721 N N . LEU A 1 89 ? 12.558 -26.329 12.588 1.00 42.19 89 LEU A N 1
ATOM 722 C CA . LEU A 1 89 ? 11.497 -26.278 13.590 1.00 42.19 89 LEU A CA 1
ATOM 723 C C . LEU A 1 89 ? 11.987 -26.997 14.859 1.00 42.19 89 LEU A C 1
ATOM 725 O O . LEU A 1 89 ? 12.493 -28.120 14.747 1.00 42.19 89 LEU A O 1
ATOM 729 N N . PRO A 1 90 ? 11.839 -26.413 16.061 1.00 40.66 90 PRO A N 1
ATOM 730 C CA . PRO A 1 90 ? 12.009 -27.184 17.283 1.00 40.66 90 PRO A CA 1
ATOM 731 C C . PRO A 1 90 ? 10.932 -28.280 17.271 1.00 40.66 90 PRO A C 1
ATOM 733 O O . PRO A 1 90 ? 9.759 -27.963 17.095 1.00 40.66 90 PRO A O 1
ATOM 736 N N . HIS A 1 91 ? 11.331 -29.549 17.438 1.00 44.81 91 HIS A N 1
ATOM 737 C CA . HIS A 1 91 ? 10.504 -30.780 17.379 1.00 44.81 91 HIS A CA 1
ATOM 738 C C . HIS A 1 91 ? 10.322 -31.466 16.007 1.00 44.81 91 HIS A C 1
ATOM 740 O O . HIS A 1 91 ? 9.485 -32.361 15.875 1.00 44.81 91 HIS A O 1
ATOM 746 N N . HIS A 1 92 ? 11.130 -31.143 14.990 1.00 44.75 92 HIS A N 1
ATOM 747 C CA . HIS A 1 92 ? 11.210 -31.961 13.770 1.00 44.75 92 HIS A CA 1
ATOM 748 C C . HIS A 1 92 ? 12.664 -32.339 13.437 1.00 44.75 92 HIS A C 1
ATOM 750 O O . HIS A 1 92 ? 13.462 -31.454 13.125 1.00 44.75 92 HIS A O 1
ATOM 756 N N . PRO A 1 93 ? 13.039 -33.637 13.474 1.00 47.09 93 PRO A N 1
ATOM 757 C CA . PRO A 1 93 ? 14.419 -34.071 13.226 1.00 47.09 93 PRO A CA 1
ATOM 758 C C . PRO A 1 93 ? 14.843 -33.944 11.751 1.00 47.09 93 PRO A C 1
ATOM 760 O O . PRO A 1 93 ? 16.030 -34.036 11.440 1.00 47.09 93 PRO A O 1
ATOM 763 N N . HIS A 1 94 ? 13.902 -33.689 10.836 1.00 46.94 94 HIS A N 1
ATOM 764 C CA . HIS A 1 94 ? 14.171 -33.530 9.408 1.00 46.94 94 HIS A CA 1
ATOM 765 C C . HIS A 1 94 ? 14.090 -32.062 8.978 1.00 46.94 94 HIS A C 1
ATOM 767 O O . HIS A 1 94 ? 13.119 -31.364 9.269 1.00 46.94 94 HIS A O 1
ATOM 773 N N . LYS A 1 95 ? 15.109 -31.600 8.236 1.00 42.38 95 LYS A N 1
ATOM 774 C CA . LYS A 1 95 ? 15.099 -30.290 7.570 1.00 42.38 95 LYS A CA 1
ATOM 775 C C . LYS A 1 95 ? 13.952 -30.268 6.562 1.00 42.38 95 LYS A C 1
ATOM 777 O O . LYS A 1 95 ? 14.025 -30.934 5.531 1.00 42.38 95 LYS A O 1
ATOM 782 N N . VAL A 1 96 ? 12.914 -29.488 6.837 1.00 42.84 96 VAL A N 1
ATOM 783 C CA . VAL A 1 96 ? 11.852 -29.254 5.860 1.00 42.84 96 VAL A CA 1
ATOM 784 C C . VAL A 1 96 ? 12.363 -28.195 4.886 1.00 42.84 96 VAL A C 1
ATOM 786 O O . VAL A 1 96 ? 12.396 -27.005 5.193 1.00 42.84 96 VAL A O 1
ATOM 789 N N . VAL A 1 97 ? 12.808 -28.637 3.710 1.00 42.16 97 VAL A N 1
ATOM 790 C CA . VAL A 1 97 ? 13.054 -27.743 2.575 1.00 42.16 97 VAL A CA 1
ATOM 791 C C . VAL A 1 97 ? 11.705 -27.527 1.907 1.00 42.16 97 VAL A C 1
ATOM 793 O O . VAL A 1 97 ? 11.294 -28.309 1.054 1.00 42.16 97 VAL A O 1
ATOM 796 N N . ARG A 1 98 ? 10.977 -26.494 2.328 1.00 42.75 98 ARG A N 1
ATOM 797 C CA . ARG A 1 98 ? 9.880 -25.980 1.512 1.00 42.75 98 ARG A CA 1
ATOM 798 C C . ARG A 1 98 ? 10.487 -24.979 0.538 1.00 42.75 98 ARG A C 1
ATOM 800 O O . ARG A 1 98 ? 11.042 -23.982 0.993 1.00 42.75 98 ARG A O 1
ATOM 807 N N . PRO A 1 99 ? 10.409 -25.215 -0.782 1.00 42.50 99 PRO A N 1
ATOM 808 C CA . PRO A 1 99 ? 10.489 -24.095 -1.696 1.00 42.50 99 PRO A CA 1
ATOM 809 C C . PRO A 1 99 ? 9.364 -23.149 -1.275 1.00 42.50 99 PRO A C 1
ATOM 811 O O . PRO A 1 99 ? 8.201 -23.560 -1.251 1.00 42.50 99 PRO A O 1
ATOM 814 N N . LEU A 1 100 ? 9.696 -21.908 -0.921 1.00 48.09 100 LEU A N 1
ATOM 815 C CA . LEU A 1 100 ? 8.748 -20.812 -1.080 1.00 48.09 100 LEU A CA 1
ATOM 816 C C . LEU A 1 100 ? 8.502 -20.753 -2.585 1.00 48.09 100 LEU A C 1
ATOM 818 O O . LEU A 1 100 ? 9.268 -20.170 -3.346 1.00 48.09 100 LEU A O 1
ATOM 822 N N . SER A 1 101 ? 7.544 -21.557 -3.037 1.00 50.34 101 SER A N 1
ATOM 823 C CA . SER A 1 101 ? 7.184 -21.637 -4.435 1.00 50.34 101 SER A CA 1
ATOM 824 C C . SER A 1 101 ? 6.576 -20.290 -4.775 1.00 50.34 101 SER A C 1
ATOM 826 O O . SER A 1 101 ? 5.437 -20.035 -4.413 1.00 50.34 101 SER A O 1
ATOM 828 N N . GLY A 1 102 ? 7.379 -19.453 -5.432 1.00 62.75 102 GLY A N 1
ATOM 829 C CA . GLY A 1 102 ? 6.949 -18.635 -6.549 1.00 62.75 102 GLY A CA 1
ATOM 830 C C . GLY A 1 102 ? 6.629 -17.153 -6.292 1.00 62.75 102 GLY A C 1
ATOM 831 O O . GLY A 1 102 ? 6.207 -16.445 -7.208 1.00 62.75 102 GLY A O 1
ATOM 832 N N . TYR A 1 103 ? 6.923 -16.650 -5.100 1.00 71.50 103 TYR A N 1
ATOM 833 C CA . TYR A 1 103 ? 7.228 -15.232 -4.947 1.00 71.50 103 TYR A CA 1
ATOM 834 C C . TYR A 1 103 ? 8.747 -15.048 -5.021 1.00 71.50 103 TYR A C 1
ATOM 836 O O . TYR A 1 103 ? 9.480 -15.670 -4.252 1.00 71.50 103 TYR A O 1
ATOM 844 N N . ASP A 1 104 ? 9.202 -14.247 -5.983 1.00 77.56 104 ASP A N 1
ATOM 845 C CA . ASP A 1 104 ? 10.602 -13.853 -6.129 1.00 77.56 104 ASP A CA 1
ATOM 846 C C . ASP A 1 104 ? 10.696 -12.329 -5.927 1.00 77.56 104 ASP A C 1
ATOM 848 O O . ASP A 1 104 ? 10.205 -11.570 -6.776 1.00 77.56 104 ASP A O 1
ATOM 852 N N . PRO A 1 105 ? 11.294 -11.873 -4.810 1.00 77.69 105 PRO A N 1
ATOM 853 C CA . PRO A 1 105 ? 11.397 -10.452 -4.475 1.00 77.69 105 PRO A CA 1
ATOM 854 C C . PRO A 1 105 ? 12.292 -9.684 -5.464 1.00 77.69 105 PRO A C 1
ATOM 856 O O . PRO A 1 105 ? 12.266 -8.463 -5.506 1.00 77.69 105 PRO A O 1
ATOM 859 N N . CYS A 1 106 ? 13.103 -10.374 -6.276 1.00 84.44 106 CYS A N 1
ATOM 860 C CA . CYS A 1 106 ? 14.043 -9.756 -7.209 1.00 84.44 106 CYS A CA 1
ATOM 861 C C . CYS A 1 106 ? 13.466 -9.539 -8.618 1.00 84.44 106 CYS A C 1
ATOM 863 O O . CYS A 1 106 ? 14.202 -9.179 -9.540 1.00 84.44 106 CYS A O 1
ATOM 865 N N . THR A 1 107 ? 12.164 -9.760 -8.816 1.00 85.50 107 THR A N 1
ATOM 866 C CA . THR A 1 107 ? 11.513 -9.672 -10.137 1.00 85.50 107 THR A CA 1
ATOM 867 C C . THR A 1 107 ? 11.659 -8.307 -10.809 1.00 85.50 107 THR A C 1
ATOM 869 O O . THR A 1 107 ? 11.842 -8.251 -12.027 1.00 85.50 107 THR A O 1
ATOM 872 N N . GLU A 1 108 ? 11.661 -7.220 -10.038 1.00 83.50 108 GLU A N 1
ATOM 873 C CA . GLU A 1 108 ? 11.877 -5.860 -10.545 1.00 83.50 108 GLU A CA 1
ATOM 874 C C . GLU A 1 108 ? 13.244 -5.711 -11.232 1.00 83.50 108 GLU A C 1
ATOM 876 O O . GLU A 1 108 ? 13.333 -5.208 -12.352 1.00 83.50 108 GLU A O 1
ATOM 881 N N . LYS A 1 109 ? 14.306 -6.277 -10.643 1.00 85.94 109 LYS A N 1
ATOM 882 C CA . LYS A 1 109 ? 15.657 -6.278 -11.228 1.00 85.94 109 LYS A CA 1
ATOM 883 C C . LYS A 1 109 ? 15.682 -6.963 -12.593 1.00 85.94 109 LYS A C 1
ATOM 885 O O . LYS A 1 109 ? 16.368 -6.518 -13.514 1.00 85.94 109 LYS A O 1
ATOM 890 N N . TYR A 1 110 ? 14.941 -8.060 -12.742 1.00 89.19 110 TYR A N 1
ATOM 891 C CA . TYR A 1 110 ? 14.843 -8.768 -14.018 1.00 89.19 110 TYR A CA 1
ATOM 892 C C . TYR A 1 110 ? 14.084 -7.944 -15.058 1.00 89.19 110 TYR A C 1
ATOM 894 O O . TYR A 1 110 ? 14.491 -7.912 -16.221 1.00 89.19 110 TYR A O 1
ATOM 902 N N . ALA A 1 111 ? 13.023 -7.249 -14.638 1.00 91.06 111 ALA A N 1
ATOM 903 C CA . ALA A 1 111 ? 12.280 -6.332 -15.490 1.00 91.06 111 ALA A CA 1
ATOM 904 C C . ALA A 1 111 ? 13.174 -5.188 -15.987 1.00 91.06 111 ALA A C 1
ATOM 906 O O . ALA A 1 111 ? 13.221 -4.944 -17.191 1.00 91.06 111 ALA A O 1
ATOM 907 N N . GLU A 1 112 ? 13.955 -4.550 -15.111 1.00 91.75 112 GLU A N 1
ATOM 908 C CA . GLU A 1 112 ? 14.871 -3.475 -15.512 1.00 91.75 112 GLU A CA 1
ATOM 909 C C . GLU A 1 112 ? 15.911 -3.934 -16.530 1.00 91.75 112 GLU A C 1
ATOM 911 O O . GLU A 1 112 ? 16.154 -3.247 -17.524 1.00 91.75 112 GLU A O 1
ATOM 916 N N . ILE A 1 113 ? 16.489 -5.123 -16.343 1.00 94.25 113 ILE A N 1
ATOM 917 C CA . ILE A 1 113 ? 17.403 -5.710 -17.329 1.00 94.25 113 ILE A CA 1
ATOM 918 C C . ILE A 1 113 ? 16.675 -5.933 -18.660 1.00 94.25 113 ILE A C 1
ATOM 920 O O . ILE A 1 113 ? 17.204 -5.581 -19.715 1.00 94.25 113 ILE A O 1
ATOM 924 N N . TYR A 1 114 ? 15.469 -6.504 -18.626 1.00 95.81 114 TYR A N 1
ATOM 925 C CA . TYR A 1 114 ? 14.701 -6.853 -19.818 1.00 95.81 114 TYR A CA 1
ATOM 926 C C . TYR A 1 114 ? 14.268 -5.621 -20.625 1.00 95.81 114 TYR A C 1
ATOM 928 O O . TYR A 1 114 ? 14.552 -5.546 -21.822 1.00 95.81 114 TYR A O 1
ATOM 936 N N . TYR A 1 115 ? 13.640 -4.633 -19.984 1.00 96.38 115 TYR A N 1
ATOM 937 C CA . TYR A 1 115 ? 13.105 -3.438 -20.647 1.00 96.38 115 TYR A CA 1
ATOM 938 C C . TYR A 1 115 ? 14.190 -2.471 -21.144 1.00 96.38 115 TYR A C 1
ATOM 940 O O . TYR A 1 115 ? 13.924 -1.636 -22.010 1.00 96.38 115 TYR A O 1
ATOM 948 N N . ASN A 1 116 ? 15.431 -2.606 -20.667 1.00 96.56 116 ASN A N 1
ATOM 949 C CA . ASN A 1 116 ? 16.575 -1.859 -21.192 1.00 96.56 116 ASN A CA 1
ATOM 950 C C . ASN A 1 116 ? 17.298 -2.545 -22.360 1.00 96.56 116 ASN A C 1
ATOM 952 O O . ASN A 1 116 ? 18.257 -1.982 -22.895 1.00 96.56 116 ASN A O 1
ATOM 956 N N . ARG A 1 117 ? 16.870 -3.737 -22.796 1.00 97.50 117 ARG A N 1
ATOM 957 C CA . ARG A 1 117 ? 17.468 -4.369 -23.977 1.00 97.50 117 ARG A CA 1
ATOM 958 C C . ARG A 1 117 ? 17.054 -3.639 -25.266 1.00 97.50 117 ARG A C 1
ATOM 960 O O . ARG A 1 117 ? 15.864 -3.386 -25.461 1.00 97.50 117 ARG A O 1
ATOM 967 N N . PRO A 1 118 ? 17.984 -3.367 -26.202 1.00 96.06 118 PRO A N 1
ATOM 968 C CA . PRO A 1 118 ? 17.659 -2.654 -27.441 1.00 96.06 118 PRO A CA 1
ATOM 969 C C . PRO A 1 118 ? 16.649 -3.372 -28.344 1.00 96.06 118 PRO A C 1
ATOM 971 O O . PRO A 1 118 ? 15.854 -2.723 -29.022 1.00 96.06 118 PRO A O 1
ATOM 974 N N . ASP A 1 119 ? 16.683 -4.705 -28.382 1.00 97.56 119 ASP A N 1
ATOM 975 C CA . ASP A 1 119 ? 15.736 -5.510 -29.154 1.00 97.56 119 ASP A CA 1
ATOM 976 C C . ASP A 1 119 ? 14.327 -5.468 -28.546 1.00 97.56 119 ASP A C 1
ATOM 978 O O . ASP A 1 119 ? 13.354 -5.304 -29.280 1.00 97.56 119 ASP A O 1
ATOM 982 N N . VAL A 1 120 ? 14.224 -5.506 -27.215 1.00 98.00 120 VAL A N 1
ATOM 983 C CA . VAL A 1 120 ? 12.966 -5.339 -26.473 1.00 98.00 120 VAL A CA 1
ATOM 984 C C . VAL A 1 120 ? 12.390 -3.936 -26.668 1.00 98.00 120 VAL A C 1
ATOM 986 O O . VAL A 1 120 ? 11.218 -3.803 -27.017 1.00 98.00 120 VAL A O 1
ATOM 989 N N . GLN A 1 121 ? 13.202 -2.882 -26.529 1.00 97.69 121 GLN A N 1
ATOM 990 C CA . GLN A 1 121 ? 12.751 -1.506 -26.777 1.00 97.69 121 GLN A CA 1
ATOM 991 C C . GLN A 1 121 ? 12.249 -1.328 -28.212 1.00 97.69 121 GLN A C 1
ATOM 993 O O . GLN A 1 121 ? 11.192 -0.739 -28.423 1.00 97.69 121 GLN A O 1
ATOM 998 N N . ARG A 1 122 ? 12.945 -1.909 -29.198 1.00 96.75 122 ARG A N 1
ATOM 999 C CA . ARG A 1 122 ? 12.503 -1.893 -30.597 1.00 96.75 122 ARG A CA 1
ATOM 1000 C C . ARG A 1 122 ? 11.166 -2.610 -30.782 1.00 96.75 122 ARG A C 1
ATOM 1002 O O . ARG A 1 122 ? 10.300 -2.074 -31.465 1.00 96.75 122 ARG A O 1
ATOM 1009 N N . ALA A 1 123 ? 10.995 -3.783 -30.174 1.00 98.00 123 ALA A N 1
ATOM 1010 C CA . ALA A 1 123 ? 9.761 -4.563 -30.264 1.00 98.00 123 ALA A CA 1
ATOM 1011 C C . ALA A 1 123 ? 8.554 -3.844 -29.635 1.00 98.00 123 ALA A C 1
ATOM 1013 O O . ALA A 1 123 ? 7.445 -3.952 -30.151 1.00 98.00 123 ALA A O 1
ATOM 1014 N N . PHE A 1 124 ? 8.767 -3.077 -28.562 1.00 97.50 124 PHE A N 1
ATOM 1015 C CA . PHE A 1 124 ? 7.730 -2.250 -27.934 1.00 97.50 124 PHE A CA 1
ATOM 1016 C C . PHE A 1 124 ? 7.553 -0.869 -28.576 1.00 97.50 124 PHE A C 1
ATOM 1018 O O . PHE A 1 124 ? 6.735 -0.084 -28.102 1.00 97.50 124 PHE A O 1
ATOM 1025 N N . HIS A 1 125 ? 8.319 -0.547 -29.624 1.00 97.19 125 HIS A N 1
ATOM 1026 C CA . HIS A 1 125 ? 8.401 0.806 -30.185 1.00 97.19 125 HIS A CA 1
ATOM 1027 C C . HIS A 1 125 ? 8.733 1.876 -29.122 1.00 97.19 125 HIS A C 1
ATOM 1029 O O . HIS A 1 125 ? 8.297 3.022 -29.206 1.00 97.19 125 HIS A O 1
ATOM 1035 N N . ALA A 1 126 ? 9.508 1.496 -28.106 1.00 96.38 126 ALA A N 1
ATOM 1036 C CA . ALA A 1 126 ? 9.981 2.369 -27.044 1.00 96.38 126 ALA A CA 1
ATOM 1037 C C . ALA A 1 126 ? 11.321 3.021 -27.423 1.00 96.38 126 ALA A C 1
ATOM 1039 O O . ALA A 1 126 ? 12.065 2.514 -28.263 1.00 96.38 126 ALA A O 1
ATOM 1040 N N . ASN A 1 127 ? 11.647 4.144 -26.775 1.00 94.44 127 ASN A N 1
ATOM 1041 C CA . ASN A 1 127 ? 12.928 4.846 -26.930 1.00 94.44 127 ASN A CA 1
ATOM 1042 C C . ASN A 1 127 ? 13.280 5.260 -28.383 1.00 94.44 127 ASN A C 1
ATOM 1044 O O . ASN A 1 127 ? 14.448 5.362 -28.761 1.00 94.44 127 ASN A O 1
ATOM 1048 N N . VAL A 1 128 ? 12.273 5.532 -29.219 1.00 93.62 128 VAL A N 1
ATOM 1049 C CA . VAL A 1 128 ? 12.468 5.941 -30.627 1.00 93.62 128 VAL A CA 1
ATOM 1050 C C . VAL A 1 128 ? 13.261 7.250 -30.733 1.00 93.62 128 VAL A C 1
ATOM 1052 O O . VAL A 1 128 ? 14.084 7.416 -31.631 1.00 93.62 128 VAL A O 1
ATOM 1055 N N . THR A 1 129 ? 13.057 8.163 -29.781 1.00 92.81 129 THR A N 1
ATOM 1056 C CA . THR A 1 129 ? 13.700 9.484 -29.717 1.00 92.81 129 THR A CA 1
ATOM 1057 C C . THR A 1 129 ? 15.039 9.497 -28.974 1.00 92.81 129 THR A C 1
ATOM 1059 O O . THR A 1 129 ? 15.644 10.560 -28.874 1.00 92.81 129 THR A O 1
ATOM 1062 N N . ARG A 1 130 ? 15.533 8.343 -28.493 1.00 93.19 130 ARG A N 1
ATOM 1063 C CA . ARG A 1 130 ? 16.780 8.211 -27.710 1.00 93.19 130 ARG A CA 1
ATOM 1064 C C . ARG A 1 130 ? 16.769 9.048 -26.425 1.00 93.19 130 ARG A C 1
ATOM 1066 O O . ARG A 1 130 ? 17.562 9.974 -26.266 1.00 93.19 130 ARG A O 1
ATOM 1073 N N . ILE A 1 131 ? 15.870 8.706 -25.505 1.00 93.81 131 ILE A N 1
ATOM 1074 C CA . ILE A 1 131 ? 15.801 9.330 -24.180 1.00 93.81 131 ILE A CA 1
ATOM 1075 C C . ILE A 1 131 ? 17.140 9.154 -23.432 1.00 93.81 131 ILE A C 1
ATOM 1077 O O . ILE A 1 131 ? 17.795 8.118 -23.578 1.00 93.81 131 ILE A O 1
ATOM 1081 N N . PRO A 1 132 ? 17.574 10.149 -22.637 1.00 94.19 132 PRO A N 1
ATOM 1082 C CA . PRO A 1 132 ? 18.925 10.178 -22.069 1.00 94.19 132 PRO A CA 1
ATOM 1083 C C . PRO A 1 132 ? 19.093 9.323 -20.802 1.00 94.19 132 PRO A C 1
ATOM 1085 O O . PRO A 1 132 ? 20.159 9.332 -20.191 1.00 94.19 132 PRO A O 1
ATOM 1088 N N . TYR A 1 133 ? 18.055 8.601 -20.386 1.00 93.00 133 TYR A N 1
ATOM 1089 C CA . TYR A 1 133 ? 18.043 7.776 -19.182 1.00 93.00 133 TYR A CA 1
ATOM 1090 C C . TYR A 1 133 ? 17.549 6.362 -19.493 1.00 93.00 133 TYR A C 1
ATOM 1092 O O . TYR A 1 133 ? 16.914 6.105 -20.515 1.00 93.00 133 TYR A O 1
ATOM 1100 N N . LYS A 1 134 ? 17.878 5.423 -18.607 1.00 93.94 134 LYS A N 1
ATOM 1101 C CA . LYS A 1 134 ? 17.409 4.038 -18.698 1.00 93.94 134 LYS A CA 1
ATOM 1102 C C . LYS A 1 134 ? 15.970 3.932 -18.213 1.00 93.94 134 LYS A C 1
ATOM 1104 O O . LYS A 1 134 ? 15.531 4.734 -17.395 1.00 93.94 134 LYS A O 1
ATOM 1109 N N . TRP A 1 135 ? 15.264 2.917 -18.690 1.00 94.69 135 TRP A N 1
ATOM 1110 C CA . TRP A 1 135 ? 14.005 2.520 -18.079 1.00 94.69 135 TRP A CA 1
ATOM 1111 C C . TRP A 1 135 ? 14.276 2.006 -16.660 1.00 94.69 135 TRP A C 1
ATOM 1113 O O . TRP A 1 135 ? 15.177 1.188 -16.470 1.00 94.69 135 TRP A O 1
ATOM 1123 N N . THR A 1 136 ? 13.503 2.477 -15.693 1.00 91.94 136 THR A N 1
ATOM 1124 C CA . THR A 1 136 ? 13.444 1.969 -14.317 1.00 91.94 136 THR A CA 1
ATOM 1125 C C . THR A 1 136 ? 11.980 1.714 -13.981 1.00 91.94 136 THR A C 1
ATOM 1127 O O . THR A 1 136 ? 11.098 2.298 -14.620 1.00 91.94 136 THR A O 1
ATOM 1130 N N . ALA A 1 137 ? 11.699 0.839 -13.015 1.00 86.56 137 ALA A N 1
ATOM 1131 C CA . ALA A 1 137 ? 10.309 0.551 -12.653 1.00 86.56 137 ALA A CA 1
ATOM 1132 C C . ALA A 1 137 ? 9.619 1.776 -12.026 1.00 86.56 137 ALA A C 1
ATOM 1134 O O . ALA A 1 137 ? 8.468 2.068 -12.350 1.00 86.56 137 ALA A O 1
ATOM 1135 N N . CYS A 1 138 ? 10.363 2.526 -11.209 1.00 85.12 138 CYS A N 1
ATOM 1136 C CA . CYS A 1 138 ? 9.926 3.757 -10.561 1.00 85.12 138 CYS A CA 1
ATOM 1137 C C . CYS A 1 138 ? 10.853 4.932 -10.900 1.00 85.12 138 CYS A C 1
ATOM 1139 O O . CYS A 1 138 ? 12.048 4.759 -11.155 1.00 85.12 138 CYS A O 1
ATOM 1141 N N . SER A 1 139 ? 10.307 6.151 -10.894 1.00 85.81 139 SER A N 1
ATOM 1142 C CA . SER A 1 139 ? 11.090 7.383 -11.023 1.00 85.81 139 SER A CA 1
ATOM 1143 C C . SER A 1 139 ? 11.208 8.068 -9.668 1.00 85.81 139 SER A C 1
ATOM 1145 O O . SER A 1 139 ? 10.277 8.736 -9.230 1.00 85.81 139 SER A O 1
ATOM 1147 N N . GLU A 1 140 ? 12.381 7.976 -9.044 1.00 82.56 140 GLU A N 1
ATOM 1148 C CA . GLU A 1 140 ? 12.683 8.656 -7.774 1.00 82.56 140 GLU A CA 1
ATOM 1149 C C . GLU A 1 140 ? 12.474 10.172 -7.835 1.00 82.56 140 GLU A C 1
ATOM 1151 O O . GLU A 1 140 ? 12.102 10.805 -6.849 1.00 82.56 140 GLU A O 1
ATOM 1156 N N . VAL A 1 141 ? 12.710 10.770 -9.006 1.00 84.94 141 VAL A N 1
ATOM 1157 C CA . VAL A 1 141 ? 12.505 12.206 -9.212 1.00 84.94 141 VAL A CA 1
ATOM 1158 C C . VAL A 1 141 ? 11.023 12.544 -9.141 1.00 84.94 141 VAL A C 1
ATOM 1160 O O . VAL A 1 141 ? 10.673 13.535 -8.513 1.00 84.94 141 VAL A O 1
ATOM 1163 N N . LEU A 1 142 ? 10.152 11.748 -9.763 1.00 84.00 142 LEU A N 1
ATOM 1164 C CA . LEU A 1 142 ? 8.713 11.978 -9.651 1.00 84.00 142 LEU A CA 1
ATOM 1165 C C . LEU A 1 142 ? 8.239 11.688 -8.232 1.00 84.00 142 LEU A C 1
ATOM 1167 O O . LEU A 1 142 ? 7.550 12.521 -7.660 1.00 84.00 142 LEU A O 1
ATOM 1171 N N . ASN A 1 143 ? 8.692 10.580 -7.648 1.00 77.94 143 ASN A N 1
ATOM 1172 C CA . ASN A 1 143 ? 8.272 10.139 -6.326 1.00 77.94 143 ASN A CA 1
ATOM 1173 C C . ASN A 1 143 ? 8.520 11.200 -5.242 1.00 77.94 143 ASN A C 1
ATOM 1175 O O . ASN A 1 143 ? 7.625 11.590 -4.503 1.00 77.94 143 ASN A O 1
ATOM 1179 N N . ARG A 1 144 ? 9.729 11.772 -5.216 1.00 75.62 144 ARG A N 1
ATOM 1180 C CA . ARG A 1 144 ? 10.120 12.781 -4.215 1.00 75.62 144 ARG A CA 1
ATOM 1181 C C . ARG A 1 144 ? 9.506 14.160 -4.437 1.00 75.62 144 ARG A C 1
ATOM 1183 O O . ARG A 1 144 ? 9.527 14.977 -3.522 1.00 75.62 144 ARG A O 1
ATOM 1190 N N . ASN A 1 145 ? 9.042 14.446 -5.652 1.00 81.12 145 ASN A N 1
ATOM 1191 C CA . ASN A 1 145 ? 8.536 15.766 -6.031 1.00 81.12 145 ASN A CA 1
ATOM 1192 C C . ASN A 1 145 ? 7.021 15.772 -6.285 1.00 81.12 145 ASN A C 1
ATOM 1194 O O . ASN A 1 145 ? 6.487 16.795 -6.716 1.00 81.12 145 ASN A O 1
ATOM 1198 N N . TRP A 1 146 ? 6.327 14.658 -6.039 1.00 80.75 146 TRP A N 1
ATOM 1199 C CA . TRP A 1 146 ? 4.885 14.564 -6.217 1.00 80.75 146 TRP A CA 1
ATOM 1200 C C . TRP A 1 146 ? 4.153 15.278 -5.077 1.00 80.75 146 TRP A C 1
ATOM 1202 O O . TRP A 1 146 ? 4.348 14.964 -3.905 1.00 80.75 146 TRP A O 1
ATOM 1212 N N . ASN A 1 147 ? 3.310 16.253 -5.415 1.00 80.94 147 ASN A N 1
ATOM 1213 C CA . ASN A 1 147 ? 2.592 17.086 -4.444 1.00 80.94 147 ASN A CA 1
ATOM 1214 C C . ASN A 1 147 ? 1.064 17.041 -4.596 1.00 80.94 147 ASN A C 1
ATOM 1216 O O . ASN A 1 147 ? 0.363 17.677 -3.811 1.00 80.94 147 ASN A O 1
ATOM 1220 N N . ASP A 1 148 ? 0.558 16.322 -5.598 1.00 82.94 148 ASP A N 1
ATOM 1221 C CA . ASP A 1 148 ? -0.869 16.219 -5.890 1.00 82.94 148 ASP A CA 1
ATOM 1222 C C . ASP A 1 148 ? -1.439 14.932 -5.284 1.00 82.94 148 ASP A C 1
ATOM 1224 O O . ASP A 1 148 ? -1.351 13.855 -5.874 1.00 82.94 148 ASP A O 1
ATOM 1228 N N . THR A 1 149 ? -1.977 15.021 -4.068 1.00 80.75 149 THR A N 1
ATOM 1229 C CA . THR A 1 149 ? -2.634 13.886 -3.414 1.00 80.75 149 THR A CA 1
ATOM 1230 C C . THR A 1 149 ? -3.876 14.328 -2.659 1.00 80.75 149 THR A C 1
ATOM 1232 O O . THR A 1 149 ? -3.852 15.273 -1.868 1.00 80.75 149 THR A O 1
ATOM 1235 N N . ASP A 1 150 ? -4.960 13.583 -2.848 1.00 89.12 150 ASP A N 1
ATOM 1236 C CA . ASP A 1 150 ? -6.119 13.661 -1.972 1.00 89.12 150 ASP A CA 1
ATOM 1237 C C . ASP A 1 150 ? -5.854 12.888 -0.676 1.00 89.12 150 ASP A C 1
ATOM 1239 O O . ASP A 1 150 ? -5.128 11.897 -0.654 1.00 89.12 150 ASP A O 1
ATOM 1243 N N . VAL A 1 151 ? -6.480 13.326 0.418 1.00 90.88 151 VAL A N 1
ATOM 1244 C CA . VAL A 1 151 ? -6.385 12.646 1.725 1.00 90.88 151 VAL A CA 1
ATOM 1245 C C . VAL A 1 151 ? -7.165 11.327 1.735 1.00 90.88 151 VAL A C 1
ATOM 1247 O O . VAL A 1 151 ? -6.879 10.434 2.529 1.00 90.88 151 VAL A O 1
ATOM 1250 N N . SER A 1 152 ? -8.194 11.213 0.892 1.00 94.12 152 SER A N 1
ATOM 1251 C CA . SER A 1 152 ? -9.102 10.071 0.876 1.00 94.12 152 SER A CA 1
ATOM 1252 C C . SER A 1 152 ? -9.795 9.936 -0.470 1.00 94.12 152 SER A C 1
ATOM 1254 O O . SER A 1 152 ? -10.376 10.896 -0.975 1.00 94.12 152 SER A O 1
ATOM 1256 N N . VAL A 1 153 ? -9.841 8.716 -1.001 1.00 94.69 153 VAL A N 1
ATOM 1257 C CA . VAL A 1 153 ? -10.640 8.379 -2.191 1.00 94.69 153 VAL A CA 1
ATOM 1258 C C . VAL A 1 153 ? -12.019 7.819 -1.829 1.00 94.69 153 VAL A C 1
ATOM 1260 O O . VAL A 1 153 ? -12.820 7.503 -2.710 1.00 94.69 153 VAL A O 1
ATOM 1263 N N . LEU A 1 154 ? -12.364 7.719 -0.539 1.00 95.00 154 LEU A N 1
ATOM 1264 C CA . LEU A 1 154 ? -13.686 7.263 -0.087 1.00 95.00 154 LEU A CA 1
ATOM 1265 C C . LEU A 1 154 ? -14.870 8.048 -0.693 1.00 95.00 154 LEU A C 1
ATOM 1267 O O . LEU A 1 154 ? -15.895 7.415 -0.971 1.00 95.00 154 LEU A O 1
ATOM 1271 N N . PRO A 1 155 ? -14.793 9.376 -0.935 1.00 96.56 155 PRO A N 1
ATOM 1272 C CA . PRO A 1 155 ? -15.848 10.098 -1.650 1.00 96.56 155 PRO A CA 1
ATOM 1273 C C . PRO A 1 155 ? -16.090 9.550 -3.062 1.00 96.56 155 PRO A C 1
ATOM 1275 O O . PRO A 1 155 ? -17.241 9.360 -3.453 1.00 96.56 155 PRO A O 1
ATOM 1278 N N . ILE A 1 156 ? -15.021 9.189 -3.775 1.00 95.56 156 ILE A N 1
ATOM 1279 C CA . ILE A 1 156 ? -15.087 8.600 -5.117 1.00 95.56 156 ILE A CA 1
ATOM 1280 C C . ILE A 1 156 ? -15.759 7.223 -5.055 1.00 95.56 156 ILE A C 1
ATOM 1282 O O . ILE A 1 156 ? -16.650 6.926 -5.852 1.00 95.56 156 ILE A O 1
ATOM 1286 N N . TYR A 1 157 ? -15.422 6.394 -4.058 1.00 94.06 157 TYR A N 1
ATOM 1287 C CA . TYR A 1 157 ? -16.129 5.125 -3.839 1.00 94.06 157 TYR A CA 1
ATOM 1288 C C . TYR A 1 157 ? -17.637 5.336 -3.660 1.00 94.06 157 TYR A C 1
ATOM 1290 O O . TYR A 1 157 ? -18.425 4.571 -4.214 1.00 94.06 157 TYR A O 1
ATOM 1298 N N . ARG A 1 158 ? -18.064 6.367 -2.916 1.00 93.94 158 ARG A N 1
ATOM 1299 C CA . ARG A 1 158 ? -19.495 6.673 -2.722 1.00 93.94 158 ARG A CA 1
ATOM 1300 C C . ARG A 1 158 ? -20.183 7.058 -4.030 1.00 93.94 158 ARG A C 1
ATOM 1302 O O . ARG A 1 158 ? -21.289 6.584 -4.276 1.00 93.94 158 ARG A O 1
ATOM 1309 N N . GLU A 1 159 ? -19.535 7.858 -4.870 1.00 96.44 159 GLU A N 1
ATOM 1310 C CA . GLU A 1 159 ? -20.058 8.248 -6.185 1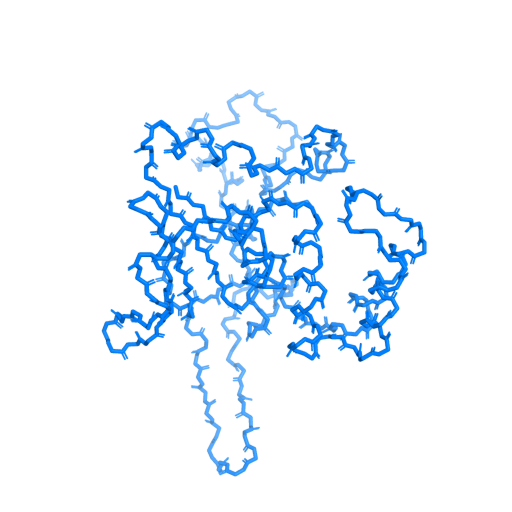.00 96.44 159 GLU A CA 1
ATOM 1311 C C . GLU A 1 159 ? -20.195 7.043 -7.129 1.00 96.44 159 GLU A C 1
AT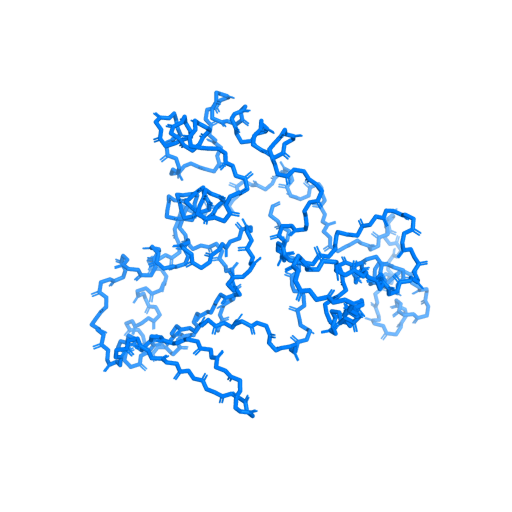OM 1313 O O . GLU A 1 159 ? -21.253 6.821 -7.729 1.00 96.44 159 GLU A O 1
ATOM 1318 N N . MET A 1 160 ? -19.157 6.207 -7.206 1.00 93.25 160 MET A N 1
ATOM 1319 C CA . MET A 1 160 ? -19.170 4.990 -8.021 1.00 93.25 160 MET A CA 1
ATOM 1320 C C . MET A 1 160 ? -20.264 4.016 -7.564 1.00 93.25 160 MET A C 1
ATOM 1322 O O . MET A 1 160 ? -20.981 3.447 -8.390 1.00 93.25 160 MET A O 1
ATOM 1326 N N . LEU A 1 161 ? -20.430 3.852 -6.248 1.00 90.12 161 LEU A N 1
ATOM 1327 C CA . LEU A 1 161 ? -21.497 3.045 -5.655 1.00 90.12 161 LEU A CA 1
ATOM 1328 C C . LEU A 1 161 ? -22.888 3.587 -5.994 1.00 90.12 161 LEU A C 1
ATOM 1330 O O . LEU A 1 161 ? -23.761 2.804 -6.367 1.00 90.12 161 LEU A O 1
ATOM 1334 N N . ALA A 1 162 ? -23.091 4.904 -5.877 1.00 93.56 162 ALA A N 1
ATOM 1335 C CA . ALA A 1 162 ? -24.353 5.562 -6.214 1.00 93.56 162 ALA A CA 1
ATOM 1336 C C . ALA A 1 162 ? -24.703 5.404 -7.703 1.00 93.56 162 ALA A C 1
ATOM 1338 O O . ALA A 1 162 ? -25.872 5.266 -8.053 1.00 93.56 162 ALA A O 1
ATOM 1339 N N . SER A 1 163 ? -23.683 5.334 -8.559 1.00 95.38 163 SER A N 1
ATOM 1340 C CA . SER A 1 163 ? -23.811 5.091 -10.001 1.00 95.38 163 SER A CA 1
ATOM 1341 C C . SER A 1 163 ? -24.022 3.613 -10.363 1.00 95.38 163 SER A C 1
ATOM 1343 O O . SER A 1 163 ? -24.131 3.269 -11.538 1.00 95.38 163 SER A O 1
ATOM 1345 N N . GLY A 1 164 ? -24.063 2.712 -9.376 1.00 90.19 164 GLY A N 1
ATOM 1346 C CA . GLY A 1 164 ? -24.274 1.279 -9.592 1.00 90.19 164 GLY A CA 1
ATOM 1347 C C . GLY A 1 164 ? -23.046 0.522 -10.108 1.00 90.19 164 GLY A C 1
ATOM 1348 O O . GLY A 1 164 ? -23.178 -0.622 -10.553 1.00 90.19 164 GLY A O 1
ATOM 1349 N N . LEU A 1 165 ? -21.845 1.110 -10.042 1.00 91.00 165 LEU A N 1
ATOM 1350 C CA . LEU A 1 165 ? -20.617 0.430 -10.451 1.00 91.00 165 LEU A CA 1
ATOM 1351 C C . LEU A 1 165 ? -20.237 -0.670 -9.464 1.00 91.00 165 LEU A C 1
ATOM 1353 O O . LEU A 1 165 ? -20.249 -0.491 -8.246 1.00 91.00 165 LEU A O 1
ATOM 1357 N N . ARG A 1 166 ? -19.833 -1.818 -10.012 1.00 89.19 166 ARG A N 1
ATOM 1358 C CA . ARG A 1 166 ? -19.310 -2.931 -9.224 1.00 89.19 166 ARG A CA 1
ATOM 1359 C C . ARG A 1 166 ? -17.821 -2.739 -8.963 1.00 89.19 166 ARG A C 1
ATOM 1361 O O . ARG A 1 166 ? -17.001 -2.730 -9.875 1.00 89.19 166 ARG A O 1
ATOM 1368 N N . ILE A 1 167 ? -17.481 -2.680 -7.694 1.00 89.06 167 ILE A N 1
ATOM 1369 C CA . ILE A 1 167 ? -16.162 -2.431 -7.150 1.00 89.06 167 ILE A CA 1
ATOM 1370 C C . ILE A 1 167 ? -15.708 -3.693 -6.412 1.00 89.06 167 ILE A C 1
ATOM 1372 O O . ILE A 1 167 ? -16.447 -4.321 -5.659 1.00 89.06 167 ILE A O 1
ATOM 1376 N N . TRP A 1 168 ? -14.470 -4.096 -6.657 1.00 89.81 168 TRP A N 1
ATOM 1377 C CA . TRP A 1 168 ? -13.835 -5.186 -5.923 1.00 89.81 168 TRP A CA 1
ATOM 1378 C C . TRP A 1 168 ? -12.577 -4.622 -5.310 1.00 89.81 168 TRP A C 1
ATOM 1380 O O . TRP A 1 168 ? -11.762 -4.045 -6.035 1.00 89.81 168 TRP A O 1
ATOM 1390 N N . VAL A 1 169 ? -12.453 -4.786 -4.003 1.00 90.38 169 VAL A N 1
ATOM 1391 C CA . VAL A 1 169 ? -11.252 -4.430 -3.259 1.00 90.38 169 VAL A CA 1
ATOM 1392 C C . VAL A 1 169 ? -10.647 -5.729 -2.751 1.00 90.38 169 VAL A C 1
ATOM 1394 O O . VAL A 1 169 ? -11.377 -6.654 -2.388 1.00 90.38 169 VAL A O 1
ATOM 1397 N N . PHE A 1 170 ? -9.331 -5.847 -2.751 1.00 88.19 170 PHE A N 1
ATOM 1398 C CA . PHE A 1 170 ? -8.666 -6.989 -2.145 1.00 88.19 170 PHE A CA 1
ATOM 1399 C C . PHE A 1 170 ? -7.353 -6.579 -1.491 1.00 88.19 170 PHE A C 1
ATOM 1401 O O . PHE A 1 170 ? -6.781 -5.552 -1.841 1.00 88.19 170 PHE A O 1
ATOM 1408 N N . SER A 1 171 ? -6.881 -7.385 -0.548 1.00 86.25 171 SER A N 1
ATOM 1409 C CA . SER A 1 171 ? -5.567 -7.196 0.067 1.00 86.25 171 SER A CA 1
ATOM 1410 C C . SER A 1 171 ? -4.868 -8.548 0.205 1.00 86.25 171 SER A C 1
ATOM 1412 O O . SER A 1 171 ? -5.480 -9.533 0.634 1.00 86.25 171 SER A O 1
ATOM 1414 N N . GLY A 1 172 ? -3.589 -8.606 -0.157 1.00 86.88 172 GLY A N 1
ATOM 1415 C CA . GLY A 1 172 ? -2.674 -9.626 0.345 1.00 86.88 172 GLY A CA 1
ATOM 1416 C C . GLY A 1 172 ? -2.501 -9.434 1.850 1.00 86.88 172 GLY A C 1
ATOM 1417 O O . GLY A 1 172 ? -2.295 -8.314 2.307 1.00 86.88 172 GLY A O 1
ATOM 1418 N N . ASP A 1 173 ? -2.639 -10.504 2.626 1.00 87.69 173 ASP A N 1
ATOM 1419 C CA . ASP A 1 173 ? -2.622 -10.451 4.094 1.00 87.69 173 ASP A CA 1
ATOM 1420 C C . ASP A 1 173 ? -1.216 -10.511 4.704 1.00 87.69 173 ASP A C 1
ATOM 1422 O O . ASP A 1 173 ? -1.095 -10.470 5.923 1.00 87.69 173 ASP A O 1
ATOM 1426 N N . VAL A 1 174 ? -0.183 -10.578 3.859 1.00 89.31 174 VAL A N 1
ATOM 1427 C CA . VAL A 1 174 ? 1.241 -10.607 4.237 1.00 89.31 174 VAL A CA 1
ATOM 1428 C C . VAL A 1 174 ? 2.017 -9.366 3.774 1.00 89.31 174 VAL A C 1
ATOM 1430 O O . VAL A 1 174 ? 3.233 -9.309 3.942 1.00 89.31 174 VAL A O 1
ATOM 1433 N N . ASP A 1 175 ? 1.322 -8.396 3.181 1.00 87.94 175 ASP A N 1
ATOM 1434 C CA . ASP A 1 175 ? 1.865 -7.092 2.797 1.00 87.94 175 ASP A CA 1
ATOM 1435 C C . ASP A 1 175 ? 1.873 -6.161 4.016 1.00 87.94 175 ASP A C 1
ATOM 1437 O O . ASP A 1 175 ? 0.846 -6.009 4.677 1.00 87.94 175 ASP A O 1
ATOM 1441 N N . SER A 1 176 ? 3.020 -5.554 4.320 1.00 91.56 176 SER A N 1
ATOM 1442 C CA . SER A 1 176 ? 3.171 -4.568 5.392 1.00 91.56 176 SER A CA 1
ATOM 1443 C C . SER A 1 176 ? 3.208 -3.123 4.901 1.00 91.56 176 SER A C 1
ATOM 1445 O O . SER A 1 176 ? 3.285 -2.231 5.745 1.00 91.56 176 SER A O 1
ATOM 1447 N N . VAL A 1 177 ? 3.183 -2.888 3.585 1.00 90.00 177 VAL A N 1
ATOM 1448 C CA . VAL A 1 177 ? 3.177 -1.548 2.984 1.00 90.00 177 VAL A CA 1
ATOM 1449 C C . VAL A 1 177 ? 1.767 -0.959 3.045 1.00 90.00 177 VAL A C 1
ATOM 1451 O O . VAL A 1 177 ? 1.557 0.069 3.689 1.00 90.00 177 VAL A O 1
ATOM 1454 N N . VAL A 1 178 ? 0.777 -1.658 2.472 1.00 92.06 178 VAL A N 1
ATOM 1455 C CA . VAL A 1 178 ? -0.652 -1.321 2.596 1.00 92.06 178 VAL A CA 1
ATOM 1456 C C . VAL A 1 178 ? -1.423 -2.558 3.079 1.00 92.06 178 VAL A C 1
ATOM 1458 O O . VAL A 1 178 ? -2.080 -3.266 2.304 1.00 92.06 178 VAL A O 1
ATOM 1461 N N . PRO A 1 179 ? -1.353 -2.859 4.388 1.00 93.12 179 PRO A N 1
ATOM 1462 C CA . PRO A 1 179 ? -1.844 -4.116 4.922 1.00 93.12 179 PRO A CA 1
ATOM 1463 C C . PRO A 1 179 ? -3.367 -4.240 4.899 1.00 93.12 179 PRO A C 1
ATOM 1465 O O . PRO A 1 179 ? -4.131 -3.276 4.859 1.00 93.12 179 PRO A O 1
ATOM 1468 N N . VAL A 1 180 ? -3.836 -5.474 5.079 1.00 91.62 180 VAL A N 1
ATOM 1469 C CA . VAL A 1 180 ? -5.253 -5.811 5.308 1.00 91.62 180 VAL A CA 1
ATOM 1470 C C . VAL A 1 180 ? -5.945 -4.898 6.329 1.00 91.62 180 VAL A C 1
ATOM 1472 O O . VAL A 1 180 ? -7.117 -4.555 6.158 1.00 91.62 180 VAL A O 1
ATOM 1475 N N . THR A 1 181 ? -5.264 -4.525 7.410 1.00 94.69 181 THR A N 1
ATOM 1476 C CA . THR A 1 181 ? -5.802 -3.655 8.468 1.00 94.69 181 THR A CA 1
ATOM 1477 C C . THR A 1 181 ? -6.147 -2.264 7.945 1.00 94.69 181 THR A C 1
ATOM 1479 O O . THR A 1 181 ? -7.250 -1.798 8.230 1.00 94.69 181 THR A O 1
ATOM 1482 N N . ALA A 1 182 ? -5.272 -1.661 7.132 1.00 94.31 182 ALA A N 1
ATOM 1483 C CA . ALA A 1 182 ? -5.487 -0.375 6.466 1.00 94.31 182 ALA A CA 1
ATOM 1484 C C . ALA A 1 182 ? -6.773 -0.407 5.638 1.00 94.31 182 ALA A C 1
ATOM 1486 O O . ALA A 1 182 ? -7.763 0.258 5.954 1.00 94.31 182 ALA A O 1
ATOM 1487 N N . THR A 1 183 ? -6.841 -1.332 4.677 1.00 92.94 183 THR A N 1
ATOM 1488 C CA . THR A 1 183 ? -8.013 -1.467 3.806 1.00 92.94 183 THR A CA 1
ATOM 1489 C C . THR A 1 183 ? -9.298 -1.765 4.594 1.00 92.94 183 THR A C 1
ATOM 1491 O O . THR A 1 183 ? -10.369 -1.242 4.276 1.00 92.94 183 THR A O 1
ATOM 1494 N N . ARG A 1 184 ? -9.230 -2.579 5.660 1.00 93.44 184 ARG A N 1
ATOM 1495 C CA . ARG A 1 184 ? -10.386 -2.867 6.532 1.00 93.44 184 ARG A CA 1
ATOM 1496 C C . ARG A 1 184 ? -10.912 -1.620 7.231 1.00 93.44 184 ARG A C 1
ATOM 1498 O O . ARG A 1 184 ? -12.132 -1.466 7.319 1.00 93.44 184 ARG A O 1
ATOM 1505 N N . TYR A 1 185 ? -10.024 -0.782 7.755 1.00 95.31 185 TYR A N 1
ATOM 1506 C CA . TYR A 1 185 ? -10.393 0.447 8.447 1.00 95.31 185 TYR A CA 1
ATOM 1507 C C . TYR A 1 185 ? -10.994 1.471 7.484 1.00 95.31 185 TYR A C 1
ATOM 1509 O O . TYR A 1 185 ? -12.079 1.991 7.764 1.00 95.31 185 TYR A O 1
ATOM 1517 N N . SER A 1 186 ? -10.371 1.660 6.319 1.00 93.88 186 SER A N 1
ATOM 1518 C CA . SER A 1 186 ? -10.835 2.572 5.269 1.00 93.88 186 SER A CA 1
ATOM 1519 C C . SER A 1 186 ? -12.228 2.174 4.763 1.00 93.88 186 SER A C 1
ATOM 1521 O O . SER A 1 186 ? -13.172 2.968 4.798 1.00 93.88 186 SER A O 1
ATOM 1523 N N . LEU A 1 187 ? -12.435 0.900 4.405 1.00 92.81 187 LEU A N 1
ATOM 1524 C CA . LEU A 1 187 ? -13.737 0.419 3.919 1.00 92.81 187 LEU A CA 1
ATOM 1525 C C . LEU A 1 187 ? -14.844 0.449 4.982 1.00 92.81 187 LEU A C 1
ATOM 1527 O O . LEU A 1 187 ? -16.020 0.595 4.636 1.00 92.81 187 LEU A O 1
ATOM 1531 N N . ALA A 1 188 ? -14.506 0.333 6.270 1.00 92.56 188 ALA A N 1
ATOM 1532 C CA . ALA A 1 188 ? -15.493 0.444 7.343 1.00 92.56 188 ALA A CA 1
ATOM 1533 C C . ALA A 1 188 ? -16.167 1.830 7.371 1.00 92.56 188 ALA A C 1
ATOM 1535 O O . ALA A 1 188 ? -17.346 1.928 7.724 1.00 92.56 188 ALA A O 1
ATOM 1536 N N . GLN A 1 189 ? -15.479 2.884 6.918 1.00 95.06 189 GLN A N 1
ATOM 1537 C CA . GLN A 1 189 ? -16.020 4.248 6.874 1.00 95.06 189 GLN A CA 1
ATOM 1538 C C . GLN A 1 189 ? -17.049 4.492 5.774 1.00 95.06 189 GLN A C 1
ATOM 1540 O O . GLN A 1 189 ? -17.786 5.483 5.814 1.00 95.06 189 GLN A O 1
ATOM 1545 N N . LEU A 1 190 ? -17.160 3.580 4.806 1.00 91.75 190 LEU A N 1
ATOM 1546 C CA . LEU A 1 190 ? -18.256 3.614 3.842 1.00 91.75 190 LEU A CA 1
ATOM 1547 C C . LEU A 1 190 ? -19.601 3.253 4.494 1.00 91.75 190 LEU A C 1
ATOM 1549 O O . LEU A 1 190 ? -20.641 3.513 3.897 1.00 91.75 190 LEU A O 1
ATOM 1553 N N . LYS A 1 191 ? -19.595 2.678 5.712 1.00 91.56 191 LYS A N 1
ATOM 1554 C CA . LYS A 1 191 ? -20.793 2.320 6.499 1.00 91.56 191 LYS A CA 1
ATOM 1555 C C . LYS A 1 191 ? -21.821 1.509 5.698 1.00 91.56 191 LYS A C 1
ATOM 1557 O O . LYS A 1 191 ? -23.029 1.653 5.872 1.00 91.56 191 LYS A O 1
ATOM 1562 N N . LEU A 1 192 ? -21.333 0.646 4.810 1.00 89.56 192 LEU A N 1
ATOM 1563 C CA . LEU A 1 192 ? -22.177 -0.172 3.944 1.00 89.56 192 LEU A CA 1
ATOM 1564 C C . LEU A 1 192 ? -22.795 -1.332 4.722 1.00 89.56 192 LEU A C 1
ATOM 1566 O O . LEU A 1 192 ? -22.135 -1.980 5.540 1.00 89.56 192 LEU A O 1
ATOM 1570 N N . ALA A 1 193 ? -24.047 -1.652 4.399 1.00 87.06 193 ALA A N 1
ATOM 1571 C CA . ALA A 1 193 ? -24.690 -2.856 4.904 1.00 87.06 193 ALA A CA 1
ATOM 1572 C C . ALA A 1 193 ? -23.908 -4.102 4.456 1.00 87.06 193 ALA A C 1
ATOM 1574 O O . ALA A 1 193 ? -23.491 -4.225 3.301 1.00 87.06 193 ALA A O 1
ATOM 1575 N N . THR A 1 194 ? -23.702 -5.036 5.383 1.00 86.56 194 THR A N 1
ATOM 1576 C CA . THR A 1 194 ? -23.067 -6.320 5.069 1.00 86.56 194 THR A CA 1
ATOM 1577 C C . THR A 1 194 ? -24.108 -7.223 4.416 1.00 86.56 194 THR A C 1
ATOM 1579 O O . THR A 1 194 ? -25.118 -7.536 5.037 1.00 86.56 194 THR A O 1
ATOM 1582 N N . LYS A 1 195 ? -23.871 -7.624 3.163 1.00 86.00 195 LYS A N 1
ATOM 1583 C CA . LYS A 1 195 ? -24.746 -8.545 2.425 1.00 86.00 195 LYS A CA 1
ATOM 1584 C C . LYS A 1 195 ? -24.398 -9.997 2.731 1.00 86.00 195 LYS A C 1
ATOM 1586 O O . LYS A 1 195 ? -25.290 -10.807 2.953 1.00 86.00 195 LYS A O 1
ATOM 1591 N N . THR A 1 196 ? -23.106 -10.302 2.757 1.00 84.62 196 THR A N 1
ATOM 1592 C CA . THR A 1 196 ? -22.593 -11.630 3.078 1.00 84.62 196 THR A CA 1
ATOM 1593 C C . THR A 1 196 ? -21.614 -11.491 4.238 1.00 84.62 196 THR A C 1
ATOM 1595 O O . THR A 1 196 ? -20.632 -10.747 4.106 1.00 84.62 196 THR A O 1
ATOM 1598 N N . PRO A 1 197 ? -21.862 -12.169 5.375 1.00 86.12 197 PRO A N 1
ATOM 1599 C CA . PRO A 1 197 ? -20.930 -12.183 6.489 1.00 86.12 197 PRO A CA 1
ATOM 1600 C C . PRO A 1 197 ? -19.544 -12.643 6.059 1.00 86.12 197 PRO A C 1
ATOM 1602 O O .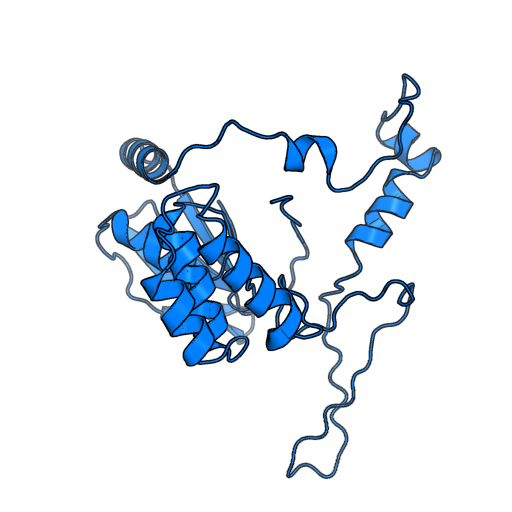 PRO A 1 197 ? -19.363 -13.283 5.026 1.00 86.12 197 PRO A O 1
ATOM 1605 N N . TRP A 1 198 ? -18.566 -12.308 6.884 1.00 85.38 198 TRP A N 1
ATOM 1606 C CA . TRP A 1 198 ? -17.194 -12.729 6.683 1.00 85.38 198 TRP A CA 1
ATOM 1607 C C . TRP A 1 198 ? -17.096 -14.256 6.602 1.00 85.38 198 TRP A C 1
ATOM 1609 O O . TRP A 1 198 ? -17.488 -14.944 7.544 1.00 85.38 198 TRP A O 1
ATOM 1619 N N . HIS A 1 199 ? -16.589 -14.791 5.495 1.00 81.31 199 HIS A N 1
ATOM 1620 C CA . HIS A 1 199 ? -16.479 -16.235 5.301 1.00 81.31 199 HIS A CA 1
ATOM 1621 C C . HIS A 1 199 ? -15.262 -16.596 4.460 1.00 81.31 199 HIS A C 1
ATOM 1623 O O . HIS A 1 199 ? -14.803 -15.782 3.648 1.00 81.31 199 HIS A O 1
ATOM 1629 N N . PRO A 1 200 ? -14.753 -17.828 4.596 1.00 82.06 200 PRO A N 1
ATOM 1630 C CA . PRO A 1 200 ? -13.677 -18.261 3.745 1.00 82.06 200 PRO A CA 1
ATOM 1631 C C . PRO A 1 200 ? -14.134 -18.517 2.300 1.00 82.06 200 PRO A C 1
ATOM 1633 O O . PRO A 1 200 ? -15.260 -18.957 2.067 1.00 82.06 200 PRO A O 1
ATOM 1636 N N . TRP A 1 201 ? -13.266 -18.264 1.323 1.00 78.69 201 TRP A N 1
ATOM 1637 C CA . TRP A 1 201 ? -13.387 -18.762 -0.051 1.00 78.69 201 TRP A CA 1
ATOM 1638 C C . TRP A 1 201 ? -12.280 -19.774 -0.332 1.00 78.69 201 TRP A C 1
ATOM 1640 O O . TRP A 1 201 ? -11.263 -19.779 0.353 1.00 78.69 201 TRP A O 1
ATOM 1650 N N . TYR A 1 202 ? -12.479 -20.661 -1.308 1.00 76.38 202 TYR A N 1
ATOM 1651 C CA . TYR A 1 202 ? -11.550 -21.763 -1.546 1.00 76.38 202 TYR A CA 1
ATOM 1652 C C . TYR A 1 202 ? -11.141 -21.876 -3.010 1.00 76.38 202 TYR A C 1
ATOM 1654 O O . TYR A 1 202 ? -11.987 -21.867 -3.902 1.00 76.38 202 TYR A O 1
ATOM 1662 N N . VAL A 1 203 ? -9.847 -22.101 -3.247 1.00 75.31 203 VAL A N 1
ATOM 1663 C CA . VAL A 1 203 ? -9.307 -22.543 -4.543 1.00 75.31 203 VAL A CA 1
ATOM 1664 C C . VAL A 1 203 ? -8.621 -23.871 -4.327 1.00 75.31 203 VAL A C 1
ATOM 1666 O O . VAL A 1 203 ? -7.687 -23.964 -3.539 1.00 75.31 203 VAL A O 1
ATOM 1669 N N . LYS A 1 204 ? -9.077 -24.926 -5.010 1.00 73.12 204 LYS A N 1
ATOM 1670 C CA . LYS A 1 204 ? -8.452 -26.261 -4.936 1.00 73.12 204 LYS A CA 1
ATOM 1671 C C . LYS A 1 204 ? -8.169 -26.718 -3.484 1.00 73.12 204 LYS A C 1
ATOM 1673 O O . LYS A 1 204 ? -7.117 -27.286 -3.210 1.00 73.12 204 LYS A O 1
ATOM 1678 N N . LYS A 1 205 ? -9.125 -26.485 -2.568 1.00 64.88 205 LYS A N 1
ATOM 1679 C CA . LYS A 1 205 ? -9.072 -26.790 -1.116 1.00 64.88 205 LYS A CA 1
ATOM 1680 C C . LYS A 1 205 ? -8.168 -25.890 -0.251 1.00 64.88 205 LYS A C 1
ATOM 1682 O O . LYS A 1 205 ? -8.054 -26.147 0.942 1.00 64.88 205 LYS A O 1
ATOM 1687 N N . GLN A 1 206 ? -7.569 -24.837 -0.801 1.00 56.69 206 GLN A N 1
ATOM 1688 C CA . GLN A 1 206 ? -6.840 -23.820 -0.035 1.00 56.69 206 GLN A CA 1
ATOM 1689 C C . GLN A 1 206 ? -7.797 -22.692 0.343 1.00 56.69 206 GLN A C 1
ATOM 1691 O O . GLN A 1 206 ? -8.525 -22.206 -0.521 1.00 56.69 206 GLN A O 1
ATOM 1696 N N . GLY A 1 207 ? -7.851 -22.367 1.636 1.00 51.47 207 GLY A N 1
ATOM 1697 C CA . GLY A 1 207 ? -8.782 -21.400 2.206 1.00 51.47 207 GLY A CA 1
ATOM 1698 C C . GLY A 1 207 ? -8.220 -19.984 2.203 1.00 51.47 207 GLY A C 1
ATOM 1699 O O . GLY A 1 207 ? -7.051 -19.759 2.485 1.00 51.47 207 GLY A O 1
ATOM 1700 N N . PHE A 1 208 ? -9.098 -19.045 1.922 1.00 64.50 208 PHE A N 1
ATOM 1701 C CA . PHE A 1 208 ? -8.890 -17.610 1.876 1.00 64.50 208 PHE A CA 1
ATOM 1702 C C . PHE A 1 208 ? -10.088 -16.930 2.516 1.00 64.50 208 PHE A C 1
ATOM 1704 O O . PHE A 1 208 ? -11.028 -17.628 2.856 1.00 64.50 208 PHE A O 1
ATOM 1711 N N . ILE A 1 209 ? -10.131 -15.606 2.656 1.00 59.41 209 ILE A N 1
ATOM 1712 C CA . ILE A 1 209 ? -11.197 -14.946 3.417 1.00 59.41 209 ILE A CA 1
ATOM 1713 C C . ILE A 1 209 ? -11.897 -13.852 2.598 1.00 59.41 209 ILE A C 1
ATOM 1715 O O . ILE A 1 209 ? -11.259 -13.149 1.830 1.00 59.41 209 ILE A O 1
ATOM 1719 N N . THR A 1 210 ? -13.217 -13.709 2.728 1.00 58.44 210 THR A N 1
ATOM 1720 C CA . THR A 1 210 ? -14.022 -12.681 2.044 1.00 58.44 210 THR A CA 1
ATOM 1721 C C . THR A 1 210 ? -14.999 -11.991 2.979 1.00 58.44 210 THR A C 1
ATOM 1723 O O . THR A 1 210 ? -15.447 -12.577 3.964 1.00 58.44 210 THR A O 1
ATOM 1726 N N . ARG A 1 211 ? -15.404 -10.776 2.605 1.00 57.62 211 ARG A N 1
ATOM 1727 C CA . ARG A 1 211 ? -16.589 -10.084 3.115 1.00 57.62 211 ARG A CA 1
ATOM 1728 C C . ARG A 1 211 ? -17.407 -9.536 1.950 1.00 57.62 211 ARG A C 1
ATOM 1730 O O . ARG A 1 211 ? -16.884 -8.789 1.124 1.00 57.62 211 ARG A O 1
ATOM 1737 N N . GLY A 1 212 ? -18.703 -9.834 1.924 1.00 56.06 212 GLY A N 1
ATOM 1738 C CA . GLY A 1 212 ? -19.637 -9.189 1.001 1.00 56.06 212 GLY A CA 1
ATOM 1739 C C . GLY A 1 212 ? -20.294 -7.980 1.660 1.00 56.06 212 GLY A C 1
ATOM 1740 O O . GLY A 1 212 ? -21.114 -8.143 2.566 1.00 56.06 212 GLY A O 1
ATOM 1741 N N . THR A 1 213 ? -19.985 -6.763 1.218 1.00 52.75 213 THR A N 1
ATOM 1742 C CA . THR A 1 213 ? -20.837 -5.595 1.504 1.00 52.75 213 THR A CA 1
ATOM 1743 C C . THR A 1 213 ? -21.924 -5.502 0.417 1.00 52.75 213 THR A C 1
ATOM 1745 O O . THR A 1 213 ? -22.038 -6.421 -0.395 1.00 52.75 213 THR A O 1
ATOM 1748 N N . ALA A 1 214 ? -22.845 -4.530 0.471 1.00 42.97 214 ALA A N 1
ATOM 1749 C CA . ALA A 1 214 ? -23.977 -4.405 -0.466 1.00 42.97 214 ALA A CA 1
ATOM 1750 C C . ALA A 1 214 ? -23.587 -4.645 -1.946 1.00 42.97 214 ALA A C 1
ATOM 1752 O O . ALA A 1 214 ? -22.417 -4.519 -2.282 1.00 42.97 214 ALA A O 1
ATOM 1753 N N . GLN A 1 215 ? -24.566 -4.971 -2.815 1.00 44.53 215 GLN A N 1
ATOM 1754 C CA . GLN A 1 215 ? -24.453 -5.568 -4.175 1.00 44.53 215 GLN A CA 1
ATOM 1755 C C . GLN A 1 215 ? -23.303 -5.109 -5.106 1.00 44.53 215 GLN A C 1
ATOM 1757 O O . GLN A 1 215 ? -23.009 -5.799 -6.083 1.00 44.53 215 GLN A O 1
ATOM 1762 N N . THR A 1 216 ? -22.649 -3.995 -4.814 1.00 51.00 216 THR A N 1
ATOM 1763 C CA . THR A 1 216 ? -21.596 -3.353 -5.586 1.00 51.00 216 THR A CA 1
ATOM 1764 C C . THR A 1 216 ? -20.192 -3.385 -4.969 1.00 51.00 216 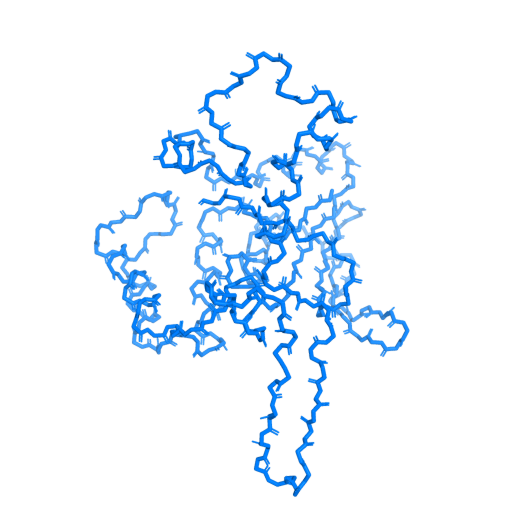THR A C 1
ATOM 1766 O O . THR A 1 216 ? -19.278 -3.207 -5.754 1.00 51.00 216 THR A O 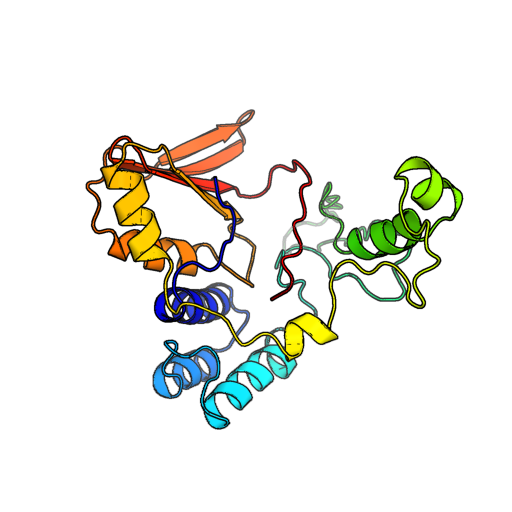1
ATOM 1769 N N . ILE A 1 217 ? -19.944 -3.678 -3.678 1.00 52.22 217 ILE A N 1
ATOM 1770 C CA . ILE A 1 217 ? -18.568 -3.911 -3.162 1.00 52.22 217 ILE A CA 1
ATOM 1771 C C . ILE A 1 217 ? -18.392 -5.331 -2.629 1.00 52.22 217 ILE A C 1
ATOM 1773 O O . ILE A 1 217 ? -19.143 -5.816 -1.787 1.00 52.22 217 ILE A O 1
ATOM 1777 N N . SER A 1 218 ? -17.352 -6.009 -3.106 1.00 58.66 218 SER A N 1
ATOM 1778 C CA . SER A 1 218 ? -16.881 -7.266 -2.527 1.00 58.66 218 SER A CA 1
ATOM 1779 C C . SER A 1 218 ? -15.420 -7.122 -2.115 1.00 58.66 218 SER A C 1
ATOM 1781 O O . SER A 1 218 ? -14.619 -6.554 -2.860 1.00 58.66 218 SER A O 1
ATOM 1783 N N . PHE A 1 219 ? -15.104 -7.594 -0.909 1.00 61.09 219 PHE A N 1
ATOM 1784 C CA . PHE A 1 219 ? -13.783 -7.472 -0.314 1.00 61.09 219 PHE A CA 1
ATOM 1785 C C . PHE A 1 219 ? -13.170 -8.848 -0.068 1.00 61.09 219 PHE A C 1
ATOM 1787 O O . PHE A 1 219 ? -13.805 -9.712 0.543 1.00 61.09 219 PHE A O 1
ATOM 1794 N N . PHE A 1 220 ? -11.951 -9.054 -0.558 1.00 65.00 220 PHE A N 1
ATOM 1795 C CA . PHE A 1 220 ? -11.280 -10.352 -0.547 1.00 65.00 220 PHE A CA 1
ATOM 1796 C C . PHE A 1 220 ? -9.901 -10.247 0.080 1.00 65.00 220 PHE A C 1
ATOM 1798 O O . PHE A 1 220 ? -9.176 -9.279 -0.120 1.00 65.00 220 PHE A O 1
ATOM 1805 N N . PHE A 1 221 ? -9.519 -11.308 0.766 1.00 60.78 221 PHE A N 1
ATOM 1806 C CA . PHE A 1 221 ? -8.167 -11.532 1.237 1.00 60.78 221 PHE A CA 1
ATOM 1807 C C . PHE A 1 221 ? -7.614 -12.748 0.552 1.00 60.78 221 PHE A C 1
ATOM 1809 O O . PHE A 1 221 ? -8.280 -13.788 0.493 1.00 60.78 221 PHE A O 1
ATOM 1816 N N . ALA A 1 222 ? -6.398 -12.600 0.054 1.00 49.47 222 ALA A N 1
ATOM 1817 C CA . ALA A 1 222 ? -5.647 -13.688 -0.523 1.00 49.47 222 ALA A CA 1
ATOM 1818 C C . ALA A 1 222 ? -4.413 -13.987 0.348 1.00 49.47 222 ALA A C 1
ATOM 1820 O O . ALA A 1 222 ? -3.427 -13.267 0.253 1.00 49.47 222 ALA A O 1
ATOM 1821 N N . ALA A 1 223 ? -4.438 -15.081 1.117 1.00 47.16 223 ALA A N 1
ATOM 1822 C CA . ALA A 1 223 ? -3.253 -15.797 1.595 1.00 47.16 223 ALA A CA 1
ATOM 1823 C C . ALA A 1 223 ? -2.541 -16.471 0.403 1.00 47.16 223 ALA A C 1
ATOM 1825 O O . ALA A 1 223 ? -2.732 -17.650 0.122 1.00 47.16 223 ALA A O 1
ATOM 1826 N N . GLN A 1 224 ? -1.861 -15.652 -0.399 1.00 42.28 224 GLN A N 1
ATOM 1827 C CA . GLN A 1 224 ? -1.095 -15.941 -1.621 1.00 42.28 224 GLN A CA 1
ATOM 1828 C C . GLN A 1 224 ? -1.236 -17.356 -2.255 1.00 42.28 224 GLN A C 1
ATOM 1830 O O . GLN A 1 224 ? -0.508 -18.291 -1.930 1.00 42.28 224 GLN A O 1
ATOM 1835 N N . LEU A 1 225 ? -2.088 -17.467 -3.288 1.00 34.91 225 LEU A N 1
ATOM 1836 C CA . LEU A 1 225 ? -1.848 -18.312 -4.471 1.00 34.91 225 LEU A CA 1
ATOM 1837 C C . LEU A 1 225 ? -1.416 -17.364 -5.591 1.00 34.91 225 LEU A C 1
ATOM 1839 O O . LEU A 1 225 ? -2.168 -16.466 -5.964 1.00 34.91 225 LEU A O 1
ATOM 1843 N N . GLN A 1 226 ? -0.211 -17.548 -6.120 1.00 40.97 226 GLN A N 1
ATOM 1844 C CA . GLN A 1 226 ? 0.311 -16.733 -7.212 1.00 40.97 226 GLN A CA 1
ATOM 1845 C C . GLN A 1 226 ? -0.581 -16.770 -8.460 1.00 40.97 226 GLN A C 1
ATOM 1847 O O . GLN A 1 226 ? -0.698 -17.788 -9.142 1.00 40.97 226 GLN A O 1
ATOM 1852 N N . LEU A 1 227 ? -1.071 -15.596 -8.837 1.00 28.95 227 LEU A N 1
ATOM 1853 C CA . LEU A 1 227 ? -0.922 -15.089 -10.194 1.00 28.95 227 LEU A CA 1
ATOM 1854 C C . LEU A 1 227 ? -0.027 -13.859 -10.051 1.00 28.95 227 LEU A C 1
ATOM 1856 O O . LEU A 1 227 ? -0.423 -12.876 -9.430 1.00 28.95 227 LEU A O 1
ATOM 1860 N N . SER A 1 228 ? 1.217 -13.958 -10.519 1.00 32.31 228 SER A N 1
ATOM 1861 C CA . SER A 1 228 ? 2.199 -12.881 -10.422 1.00 32.31 228 SER A CA 1
ATOM 1862 C C . SER A 1 228 ? 1.737 -11.677 -11.244 1.00 32.31 228 SER A C 1
ATOM 1864 O O . SER A 1 228 ? 1.946 -11.603 -12.452 1.00 32.31 228 SER A O 1
ATOM 1866 N N . SER A 1 229 ? 1.113 -10.724 -10.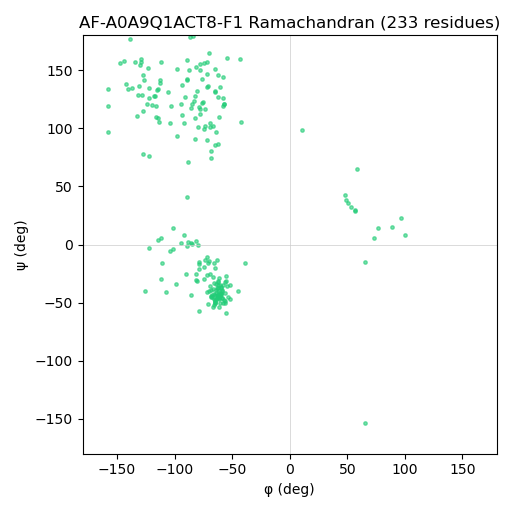571 1.00 30.81 229 SER A N 1
ATOM 1867 C CA . SER A 1 229 ? 1.173 -9.320 -10.937 1.00 30.81 229 SER A CA 1
ATOM 1868 C C . SER A 1 229 ? 1.727 -8.614 -9.711 1.00 30.81 229 SER A C 1
ATOM 1870 O O . SER A 1 229 ? 0.965 -8.020 -8.954 1.00 30.81 229 SER A O 1
ATOM 1872 N N . SER A 1 230 ? 3.038 -8.731 -9.486 1.00 36.94 230 SER A N 1
ATOM 1873 C CA . SER A 1 230 ? 3.744 -7.878 -8.531 1.00 36.94 230 SER A CA 1
ATOM 1874 C C . SER A 1 230 ? 3.681 -6.449 -9.067 1.00 36.94 230 SER A C 1
ATOM 1876 O O . SER A 1 230 ? 4.553 -6.023 -9.822 1.00 36.94 230 SER A O 1
ATOM 1878 N N . ARG A 1 231 ? 2.594 -5.731 -8.765 1.00 39.91 231 ARG A N 1
ATOM 1879 C CA . ARG A 1 231 ? 2.589 -4.274 -8.866 1.00 39.91 231 ARG A CA 1
ATOM 1880 C C . ARG A 1 231 ? 3.405 -3.800 -7.678 1.00 39.91 231 ARG A C 1
ATOM 1882 O O . ARG A 1 231 ? 2.916 -3.828 -6.559 1.00 39.91 231 ARG A O 1
ATOM 1889 N N . HIS A 1 232 ? 4.663 -3.477 -7.937 1.00 46.34 232 HIS A N 1
ATOM 1890 C CA . HIS A 1 232 ? 5.404 -2.602 -7.047 1.00 46.34 232 HIS A CA 1
ATOM 1891 C C . HIS A 1 232 ? 4.807 -1.222 -7.325 1.00 46.34 232 HIS A C 1
ATOM 1893 O O . HIS A 1 232 ? 4.983 -0.679 -8.418 1.00 46.34 232 HIS A O 1
ATOM 1899 N N . GLU A 1 233 ? 3.936 -0.754 -6.434 1.00 43.91 233 GLU A N 1
ATOM 1900 C CA . GLU A 1 233 ? 3.440 0.617 -6.494 1.00 43.91 233 GLU A CA 1
ATOM 1901 C C . GLU A 1 233 ? 4.560 1.512 -5.966 1.00 43.91 233 GLU A C 1
ATOM 1903 O O . GLU A 1 233 ? 5.073 1.296 -4.873 1.00 43.91 233 GLU A O 1
ATOM 1908 N N . CYS A 1 234 ? 4.998 2.463 -6.790 1.00 47.19 234 CYS A N 1
ATOM 1909 C CA . CYS A 1 234 ? 5.936 3.490 -6.363 1.00 47.19 234 CYS A CA 1
ATOM 1910 C C . CYS A 1 234 ? 5.174 4.403 -5.393 1.00 47.19 234 CYS A C 1
ATOM 1912 O O . CYS A 1 234 ? 4.291 5.138 -5.840 1.00 47.19 234 CYS A O 1
ATOM 1914 N N . LEU A 1 235 ? 5.451 4.271 -4.096 1.00 39.44 235 LEU A N 1
ATOM 1915 C CA . LEU A 1 235 ? 4.942 5.140 -3.031 1.00 39.44 235 LEU A CA 1
ATOM 1916 C C . LEU A 1 235 ? 5.921 6.263 -2.730 1.00 39.44 235 LEU A C 1
ATOM 1918 O O . LEU A 1 235 ? 7.134 5.948 -2.647 1.00 39.44 235 LEU A O 1
#

Sequence (235 aa):
MVGNAVTDNYYDNLGTVTYWWSHAMISDKTYRQLINTCDFRRQKESDECESLYSYAMDQEFGNIDQYNIYAPPCNNSDGSTSTRRSIRLPHHPHKVVRPLSGYDPCTEKYAEIYYNRPDVQRAFHANVTRIPYKWTACSEVLNRNWNDTDVSVLPIYREMLASGLRIWVFSGDVDSVVPVTATRYSLAQLKLATKTPWHPWYVKKQGFITRGTAQTISFFFAAQLQLSSSRHECL